Protein AF-0000000077734593 (afdb_homodimer)

pLDDT: mean 91.69, std 8.34, range [48.25, 98.56]

Nearest PDB structures (foldseek):
  4un1-assembly2_C  TM=6.626E-01  e=4.047E-15  Desulfovibrio desulfuricans
  2zny-assembly2_C  TM=9.361E-01  e=2.326E-11  Pyrococcus horikoshii
  8q90-assembly1_B  TM=9.184E-01  e=2.069E-09  Haloferax mediterranei
  4ch7-assembly1_A  TM=6.959E-01  e=2.819E-11  Hydrogenobacter thermophilus TK-6
  4czc-assembly1_A  TM=6.962E-01  e=6.085E-11  Hydrogenobacter thermophilus TK-6

Sequence (304 aa):
MTELTTFDKALLNLLQGNLPVCSRPFAELAAQLGTDEATVLTRLRWLKQAGYLRRIGTFFNSARLGYAGTLVALQVDEDHMQSVAEAVNQYVGATHNYEREGEYNLWFTLLTQTPEQERTILREVRALPGVHGMMNLKSRKKYKINVQFKLRMTELTTFDKALLNLLQGNLPVCSRPFAELAAQLGTDEATVLTRLRWLKQAGYLRRIGTFFNSARLGYAGTLVALQVDEDHMQSVAEAVNQYVGATHNYEREGEYNLWFTLLTQTPEQERTILREVRALPGVHGMMNLKSRKKYKINVQFKLR

Radius of gyration: 20.18 Å; Cα contacts (8 Å, |Δi|>4): 561; chains: 2; bounding box: 48×52×46 Å

Solvent-accessible surface area (backbone atoms only — not comparable to full-atom values): 16234 Å² total; per-residue (Å²): 135,93,66,84,46,74,64,52,31,51,50,52,43,54,38,52,74,43,53,58,92,54,66,41,37,50,45,54,51,12,58,76,69,74,52,51,36,68,58,47,49,51,48,49,51,48,34,36,74,72,47,46,36,72,40,35,27,55,40,62,31,49,61,75,71,44,34,48,53,31,42,34,36,26,22,56,38,78,95,29,40,67,63,46,53,53,56,51,60,68,37,67,34,39,22,36,31,31,32,31,55,68,82,52,27,37,35,31,33,40,41,29,73,42,72,66,57,44,50,50,52,52,52,54,55,56,65,36,78,48,42,78,43,76,45,80,33,44,59,73,43,81,77,41,86,47,82,60,71,84,66,127,135,93,65,84,46,75,63,51,31,52,51,52,43,54,39,50,74,44,52,58,91,54,68,40,36,50,45,54,50,13,58,76,70,73,53,50,38,68,58,47,49,53,49,50,51,48,34,36,74,73,47,47,36,70,38,34,26,55,41,63,31,49,61,76,73,46,33,47,55,31,42,34,35,26,23,55,38,78,93,29,41,67,61,46,53,53,56,51,58,68,38,66,37,40,21,36,31,32,33,32,53,69,80,51,26,36,36,33,34,38,43,30,71,42,73,66,56,43,51,51,52,51,53,54,57,57,65,37,77,48,41,78,44,73,46,78,33,44,59,75,42,80,78,42,84,46,81,58,70,84,65,126

Structure (mmCIF, N/CA/C/O backbone):
data_AF-0000000077734593-model_v1
#
loop_
_entity.id
_entity.type
_entity.pdbx_description
1 polymer 'siroheme decarboxylase'
#
loop_
_atom_site.group_PDB
_atom_site.id
_atom_site.type_symbol
_atom_site.label_atom_id
_atom_site.label_alt_id
_atom_site.label_comp_id
_atom_site.label_asym_id
_atom_site.label_entity_id
_atom_site.label_seq_id
_atom_site.pdbx_PDB_ins_code
_atom_site.Cartn_x
_atom_site.Cartn_y
_atom_site.Cartn_z
_atom_site.occupancy
_atom_site.B_iso_or_equiv
_atom_site.auth_seq_id
_atom_site.auth_comp_id
_atom_site.auth_asym_id
_atom_site.auth_atom_id
_atom_site.pdbx_PDB_model_num
ATOM 1 N N . MET A 1 1 ? -24.906 8.805 12.281 1 48.62 1 MET A N 1
ATOM 2 C CA . MET A 1 1 ? -24.703 9.094 10.867 1 48.62 1 MET A CA 1
ATOM 3 C C . MET A 1 1 ? -24 7.93 10.172 1 48.62 1 MET A C 1
ATOM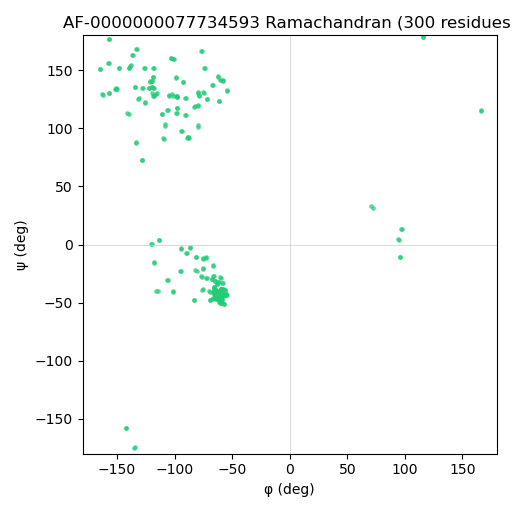 5 O O . MET A 1 1 ? -22.812 7.691 10.398 1 48.62 1 MET A O 1
ATOM 9 N N . THR A 1 2 ? -24.594 6.855 9.797 1 64.69 2 THR A N 1
ATOM 10 C CA . THR A 1 2 ? -24.266 5.449 9.594 1 64.69 2 THR A CA 1
ATOM 11 C C . THR A 1 2 ? -23.578 5.238 8.242 1 64.69 2 THR A C 1
ATOM 13 O O . THR A 1 2 ? -22.844 4.266 8.062 1 64.69 2 THR A O 1
ATOM 16 N N . GLU A 1 3 ? -23.766 6.184 7.227 1 80.5 3 GLU A N 1
ATOM 17 C CA . GLU A 1 3 ? -23.219 5.98 5.891 1 80.5 3 GLU A CA 1
ATOM 18 C C . GLU A 1 3 ? -22.375 7.176 5.453 1 80.5 3 GLU A C 1
ATOM 20 O O . GLU A 1 3 ? -22.547 8.281 5.977 1 80.5 3 GLU A O 1
ATOM 25 N N . LEU A 1 4 ? -21.438 6.965 4.625 1 89.12 4 LEU A N 1
ATOM 26 C CA . LEU A 1 4 ? -20.609 8.047 4.098 1 89.12 4 LEU A CA 1
ATOM 27 C C . LEU A 1 4 ? -21.453 9.047 3.32 1 89.12 4 LEU A C 1
ATOM 29 O O . LEU A 1 4 ? -22.25 8.664 2.459 1 89.12 4 LEU A O 1
ATOM 33 N N . THR A 1 5 ? -21.375 10.281 3.742 1 90.5 5 THR A N 1
ATOM 34 C CA . THR A 1 5 ? -22.047 11.344 3 1 90.5 5 THR A CA 1
ATOM 35 C C . THR A 1 5 ? -21.266 11.695 1.735 1 90.5 5 THR A C 1
ATOM 37 O O . THR A 1 5 ? -20.141 11.219 1.534 1 90.5 5 THR A O 1
ATOM 40 N N . THR A 1 6 ? -21.953 12.453 0.857 1 91.06 6 THR A N 1
ATOM 41 C CA . THR A 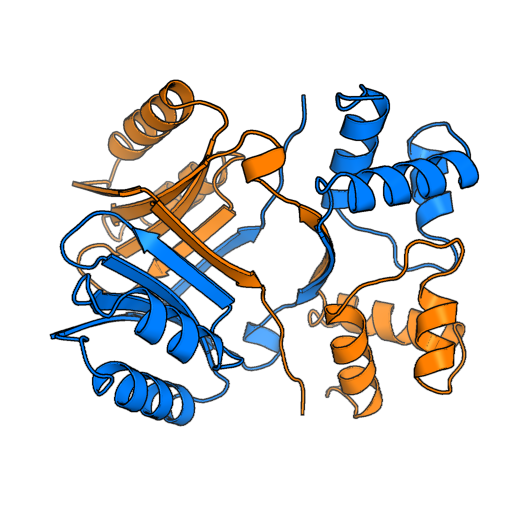1 6 ? -21.281 12.945 -0.338 1 91.06 6 THR A CA 1
ATOM 42 C C . THR A 1 6 ? -20.031 13.75 0.036 1 91.06 6 THR A C 1
ATOM 44 O O . THR A 1 6 ? -19 13.656 -0.636 1 91.06 6 THR A O 1
ATOM 47 N N . PHE A 1 7 ? -20.203 14.484 1.083 1 92.62 7 PHE A N 1
ATOM 48 C CA . PHE A 1 7 ? -19.062 15.266 1.556 1 92.62 7 PHE A CA 1
ATOM 49 C C . PHE A 1 7 ? -17.922 14.352 1.997 1 92.62 7 PHE A C 1
ATOM 51 O O . PHE A 1 7 ? -16.766 14.594 1.661 1 92.62 7 PHE A O 1
ATOM 58 N N . ASP A 1 8 ? -18.219 13.312 2.793 1 91.44 8 ASP A N 1
ATOM 59 C CA . ASP A 1 8 ? -17.203 12.367 3.27 1 91.44 8 ASP A CA 1
ATOM 60 C C . ASP A 1 8 ? -16.438 11.758 2.105 1 91.44 8 ASP A C 1
ATOM 62 O O . ASP A 1 8 ? -15.203 11.641 2.164 1 91.44 8 ASP A O 1
ATOM 66 N N . LYS A 1 9 ? -17.203 11.43 1.115 1 89.12 9 LYS A N 1
ATOM 67 C CA . LYS A 1 9 ? -16.594 10.828 -0.066 1 89.12 9 LYS A CA 1
ATOM 68 C C . LYS A 1 9 ? -15.664 11.828 -0.761 1 89.12 9 LYS A C 1
ATOM 70 O O . LYS A 1 9 ? -14.555 11.477 -1.152 1 89.12 9 LYS A O 1
ATOM 75 N N . ALA A 1 10 ? -16.125 12.984 -0.938 1 90.31 10 ALA A N 1
ATOM 76 C CA . ALA A 1 10 ? -15.297 14.039 -1.538 1 90.31 10 ALA A CA 1
ATOM 77 C C . ALA A 1 10 ? -14.039 14.289 -0.714 1 90.31 10 ALA A C 1
ATOM 79 O O . ALA A 1 10 ? -12.953 14.461 -1.269 1 90.31 10 ALA A O 1
ATOM 80 N N . LEU A 1 11 ? -14.203 14.336 0.56 1 91.88 11 LEU A N 1
ATOM 81 C CA . LEU A 1 11 ? -13.094 14.547 1.483 1 91.88 11 LEU A CA 1
ATOM 82 C C . LEU A 1 11 ? -12.062 13.43 1.358 1 91.88 11 LEU A C 1
ATOM 84 O O . LEU A 1 11 ? -10.859 13.695 1.233 1 91.88 11 LEU A O 1
ATOM 88 N N . LEU A 1 12 ? -12.547 12.227 1.371 1 88.75 12 LEU A N 1
ATOM 89 C CA . LEU A 1 12 ? -11.664 11.062 1.255 1 88.75 12 LEU A CA 1
ATOM 90 C C . LEU A 1 12 ? -10.953 11.055 -0.091 1 88.75 12 LEU A C 1
ATOM 92 O O . LEU A 1 12 ? -9.758 10.742 -0.165 1 88.75 12 LEU A O 1
ATOM 96 N N . ASN A 1 13 ? -11.648 11.414 -1.126 1 88.12 13 ASN A N 1
ATOM 97 C CA . ASN A 1 13 ? -11.055 11.484 -2.455 1 88.12 13 ASN A CA 1
ATOM 98 C C . ASN A 1 13 ? -9.938 12.523 -2.512 1 88.12 13 ASN A C 1
ATOM 100 O O . ASN A 1 13 ? -8.883 12.281 -3.104 1 88.12 13 ASN A O 1
ATOM 104 N N . LEU A 1 14 ? -10.203 13.602 -1.976 1 87.38 14 LEU A N 1
ATOM 105 C CA . LEU A 1 14 ? -9.219 14.68 -1.969 1 87.38 14 LEU A CA 1
ATOM 106 C C . LEU A 1 14 ? -8 14.305 -1.13 1 87.38 14 LEU A C 1
ATOM 108 O O . LEU A 1 14 ? -6.863 14.594 -1.512 1 87.38 14 LEU A O 1
ATOM 112 N N . LEU A 1 15 ? -8.227 13.633 -0.07 1 87.19 15 LEU A N 1
ATOM 113 C CA . LEU A 1 15 ? -7.168 13.289 0.872 1 87.19 15 LEU A CA 1
ATOM 114 C C . LEU A 1 15 ? -6.25 12.211 0.291 1 87.19 15 LEU A C 1
ATOM 116 O O . LEU A 1 15 ? -5.066 12.156 0.63 1 87.19 15 LEU A O 1
ATOM 120 N N . GLN A 1 16 ? -6.793 11.375 -0.562 1 83.12 16 GLN A N 1
ATOM 121 C CA . GLN A 1 16 ? -6.016 10.312 -1.2 1 83.12 16 GLN A CA 1
ATOM 122 C C . GLN A 1 16 ? -4.918 10.898 -2.084 1 83.12 16 GLN A C 1
ATOM 124 O O . GLN A 1 16 ? -3.879 10.266 -2.289 1 83.12 16 GLN A O 1
ATOM 129 N N . GLY A 1 17 ? -5.105 12.016 -2.727 1 75.5 17 GLY A N 1
ATOM 130 C CA . GLY A 1 17 ? -4.191 12.586 -3.701 1 75.5 17 GLY A CA 1
ATOM 131 C C . GLY A 1 17 ? -2.904 13.094 -3.082 1 75.5 17 GLY A C 1
ATOM 132 O O . GLY A 1 17 ? -1.834 12.992 -3.684 1 75.5 17 GLY A O 1
ATOM 133 N N . ASN A 1 18 ? -2.967 13.836 -2.023 1 82.75 18 ASN A N 1
ATOM 134 C CA . ASN A 1 18 ? -1.765 14.375 -1.397 1 82.75 18 ASN A CA 1
ATOM 135 C C . ASN A 1 18 ? -2.102 15.477 -0.4 1 82.75 18 ASN A C 1
ATOM 137 O O . ASN A 1 18 ? -2.582 16.547 -0.787 1 82.75 18 ASN A O 1
ATOM 141 N N . LEU A 1 19 ? -1.813 15.148 0.767 1 91.38 19 LEU A N 1
ATOM 142 C CA . LEU A 1 19 ? -1.913 16.203 1.766 1 91.38 19 LEU A CA 1
ATOM 143 C C . LEU A 1 19 ? -0.791 17.219 1.594 1 91.38 19 LEU A C 1
ATOM 145 O O . LEU A 1 19 ? 0.386 16.859 1.573 1 91.38 19 LEU A O 1
ATOM 149 N N . PRO A 1 20 ? -1.158 18.484 1.455 1 92.44 20 PRO A N 1
ATOM 150 C CA . PRO A 1 20 ? -0.127 19.5 1.269 1 92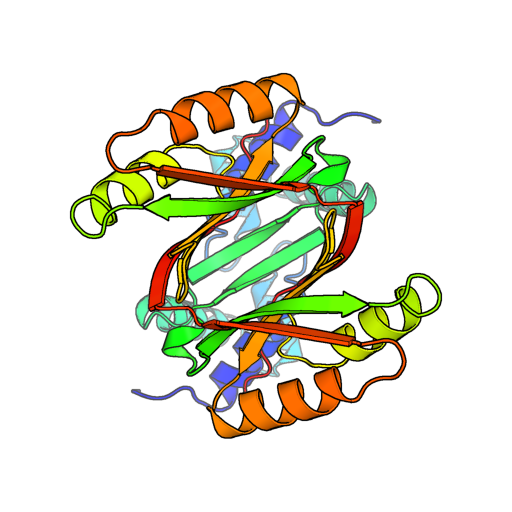.44 20 PRO A CA 1
ATOM 151 C C . PRO A 1 20 ? 0.817 19.609 2.463 1 92.44 20 PRO A C 1
ATOM 153 O O . PRO A 1 20 ? 0.386 19.469 3.611 1 92.44 20 PRO A O 1
ATOM 156 N N . VAL A 1 21 ? 2.045 19.875 2.105 1 94.75 21 VAL A N 1
ATOM 157 C CA . VAL A 1 21 ? 3.035 20.125 3.146 1 94.75 21 VAL A CA 1
ATOM 158 C C . VAL A 1 21 ? 3.043 21.609 3.508 1 94.75 21 VAL A C 1
ATOM 160 O O . VAL A 1 21 ? 3.764 22.406 2.895 1 94.75 21 VAL A O 1
AT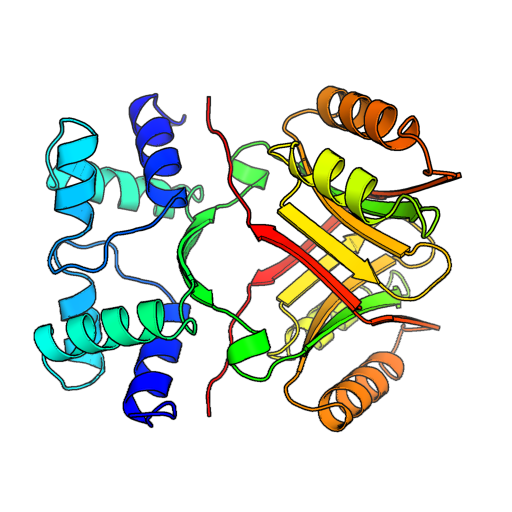OM 163 N N . CYS A 1 22 ? 2.289 21.984 4.473 1 96.88 22 CYS A N 1
ATOM 164 C CA . CYS A 1 22 ? 2.176 23.344 4.977 1 96.88 22 CYS A CA 1
ATOM 165 C C . CYS A 1 22 ? 1.666 23.359 6.414 1 96.88 22 CYS A C 1
ATOM 167 O O . CYS A 1 22 ? 1.354 22.297 6.973 1 96.88 22 CYS A O 1
ATOM 169 N N . SER A 1 23 ? 1.577 24.484 7.02 1 97.12 23 SER A N 1
ATOM 170 C CA . SER A 1 23 ? 1.289 24.609 8.445 1 97.12 23 SER A CA 1
ATOM 171 C C . SER A 1 23 ? -0.11 24.094 8.773 1 97.12 23 SER A C 1
ATOM 173 O O . SER A 1 23 ? -0.326 23.484 9.82 1 97.12 23 SER A O 1
ATOM 175 N N . ARG A 1 24 ? -1.047 24.391 7.891 1 97.56 24 ARG A N 1
ATOM 176 C CA . ARG A 1 24 ? -2.436 24 8.117 1 97.56 24 ARG A CA 1
ATOM 177 C C . ARG A 1 24 ? -2.998 23.25 6.91 1 97.56 24 ARG A C 1
ATOM 179 O O . ARG A 1 24 ? -3.893 23.75 6.227 1 97.56 24 ARG A O 1
ATOM 186 N N . PRO A 1 25 ? -2.557 22.047 6.75 1 96.5 25 PRO A N 1
ATOM 187 C CA . PRO A 1 25 ? -2.932 21.312 5.539 1 96.5 25 PRO A CA 1
ATOM 188 C C . PRO A 1 25 ? -4.43 21.031 5.457 1 96.5 25 PRO A C 1
ATOM 190 O O . PRO A 1 25 ? -5.004 21.031 4.363 1 96.5 25 PRO A O 1
ATOM 193 N N . PHE A 1 26 ? -5.086 20.859 6.566 1 97.19 26 PHE A N 1
ATOM 194 C CA . PHE A 1 26 ? -6.512 20.547 6.543 1 97.19 26 PHE A CA 1
ATOM 195 C C . PHE A 1 26 ? -7.332 21.797 6.242 1 97.19 26 PHE A C 1
ATOM 197 O O . PHE A 1 26 ? -8.422 21.703 5.68 1 97.19 26 PHE A O 1
ATOM 204 N N . ALA A 1 27 ? -6.797 22.938 6.598 1 97.56 27 ALA A N 1
ATOM 205 C CA . ALA A 1 27 ? -7.426 24.188 6.16 1 97.56 27 ALA A CA 1
ATOM 206 C C . ALA A 1 27 ? -7.379 24.328 4.645 1 97.56 27 ALA A C 1
ATOM 208 O O . ALA A 1 27 ? -8.336 24.812 4.027 1 97.56 27 ALA A O 1
ATOM 209 N N . GLU A 1 28 ? -6.273 23.938 4.086 1 95.94 28 GLU A N 1
ATOM 210 C CA . GLU A 1 28 ? -6.152 23.969 2.629 1 95.94 28 GLU A CA 1
ATOM 211 C C . GLU A 1 28 ? -7.16 23.031 1.977 1 95.94 28 GLU A C 1
ATOM 213 O O . GLU A 1 28 ? -7.785 23.375 0.973 1 95.94 28 GLU A O 1
ATOM 218 N N . LEU A 1 29 ? -7.312 21.844 2.529 1 94.06 29 LEU A N 1
ATOM 219 C CA . LEU A 1 29 ? -8.312 20.906 2.031 1 94.06 29 LEU A CA 1
ATOM 220 C C . LEU A 1 29 ? -9.711 21.5 2.141 1 94.06 29 LEU A C 1
ATOM 222 O O . LEU A 1 29 ? -10.531 21.344 1.231 1 94.06 29 LEU A O 1
ATOM 226 N N . ALA A 1 30 ? -9.984 22.109 3.266 1 96.62 30 ALA A N 1
ATOM 227 C CA . ALA A 1 30 ? -11.289 22.719 3.502 1 96.62 30 ALA A CA 1
ATOM 228 C C . ALA A 1 30 ? -11.609 23.766 2.43 1 96.62 30 ALA A C 1
ATOM 230 O O . ALA A 1 30 ? -12.734 23.812 1.916 1 96.62 30 ALA A O 1
ATOM 231 N N . ALA A 1 31 ? -10.594 24.578 2.098 1 96.62 31 ALA A N 1
ATOM 232 C CA . ALA A 1 31 ? -10.766 25.609 1.072 1 96.62 31 ALA A CA 1
ATOM 233 C C . ALA A 1 31 ? -11.125 24.984 -0.272 1 96.62 31 ALA A C 1
ATOM 235 O O . ALA A 1 31 ? -11.992 25.5 -0.984 1 96.62 31 ALA A O 1
ATOM 236 N N . GLN A 1 32 ? -10.531 23.922 -0.598 1 94.38 32 GLN A N 1
ATOM 237 C CA . GLN A 1 32 ? -10.789 23.234 -1.858 1 94.38 32 GLN A CA 1
ATOM 238 C C . GLN A 1 32 ? -12.195 22.641 -1.882 1 94.38 32 GLN A C 1
ATOM 240 O O . GLN A 1 32 ? -12.812 22.547 -2.943 1 94.38 32 GLN A O 1
ATOM 245 N N . LEU A 1 33 ? -12.711 22.281 -0.73 1 94.88 33 LEU A N 1
ATOM 246 C CA . LEU A 1 33 ? -14.016 21.625 -0.627 1 94.88 33 LEU A CA 1
ATOM 247 C C . LEU A 1 33 ? -15.117 22.641 -0.364 1 94.88 33 LEU A C 1
ATOM 249 O O . LEU A 1 33 ? -16.297 22.281 -0.306 1 94.88 33 LEU A O 1
ATOM 253 N N . GLY A 1 34 ? -14.75 23.891 -0.197 1 96.12 34 GLY A N 1
ATOM 254 C CA . GLY A 1 34 ? -15.734 24.922 0.054 1 96.12 34 GLY A CA 1
ATOM 255 C C . GLY A 1 34 ? -16.344 24.859 1.44 1 96.12 34 GLY A C 1
ATOM 256 O O . GLY A 1 34 ? -17.547 25.078 1.607 1 96.12 34 GLY A O 1
ATOM 257 N N . THR A 1 35 ? -15.641 24.438 2.373 1 96.88 35 THR A N 1
ATOM 258 C CA . THR A 1 35 ? -16.094 24.328 3.758 1 96.88 35 THR A CA 1
ATOM 259 C C . THR A 1 35 ? -15.031 24.891 4.711 1 96.88 35 THR A C 1
ATOM 261 O O . THR A 1 35 ? -14.125 25.609 4.285 1 96.88 35 THR A O 1
ATOM 264 N N . ASP A 1 36 ? -15.242 24.766 5.992 1 97.44 36 ASP A N 1
ATOM 265 C CA . ASP A 1 36 ? -14.266 25.281 6.941 1 97.44 36 ASP A CA 1
ATOM 266 C C . ASP A 1 36 ? -13.43 24.141 7.539 1 97.44 36 ASP A C 1
ATOM 268 O O . ASP A 1 36 ? -13.805 22.984 7.441 1 97.44 36 ASP A O 1
ATOM 272 N N . GLU A 1 37 ? -12.32 24.5 8.055 1 97.88 37 GLU A N 1
ATOM 273 C CA . GLU A 1 37 ? -11.367 23.531 8.602 1 97.88 37 GLU A CA 1
ATOM 274 C C . GLU A 1 37 ? -12.008 22.688 9.703 1 97.88 37 GLU A C 1
ATOM 276 O O . GLU A 1 37 ? -11.742 21.5 9.805 1 97.88 37 GLU A O 1
ATOM 281 N N . ALA A 1 38 ? -12.75 23.328 10.594 1 97.94 38 ALA A N 1
ATOM 282 C CA . ALA A 1 38 ? -13.375 22.625 11.703 1 97.94 38 ALA A CA 1
ATOM 283 C C . ALA A 1 38 ? -14.234 21.469 11.203 1 97.94 38 ALA A C 1
ATOM 285 O O . ALA A 1 38 ? -14.219 20.375 11.789 1 97.94 38 ALA A O 1
ATOM 286 N N . THR A 1 39 ? -14.953 21.703 10.203 1 97.5 39 THR A N 1
ATOM 287 C CA . THR A 1 39 ? -15.789 20.672 9.609 1 97.5 39 THR A CA 1
ATOM 288 C C . THR A 1 39 ? -14.938 19.516 9.086 1 97.5 39 THR A C 1
ATOM 290 O O . THR A 1 39 ? -15.242 18.344 9.344 1 97.5 39 THR A O 1
ATOM 293 N N . VAL A 1 40 ? -13.852 19.828 8.344 1 97.06 40 VAL A N 1
ATOM 294 C CA . VAL A 1 40 ? -12.953 18.812 7.789 1 97.06 40 VAL A CA 1
ATOM 295 C C . VAL A 1 40 ? -12.367 17.969 8.922 1 97.06 40 VAL A C 1
ATOM 297 O O . VAL A 1 40 ? -12.383 16.734 8.867 1 97.06 40 VAL A O 1
ATOM 300 N N . LEU A 1 41 ? -11.906 18.641 9.961 1 97.5 41 LEU A N 1
ATOM 301 C CA . LEU A 1 41 ? -11.289 17.938 11.078 1 97.5 41 LEU A CA 1
ATOM 302 C C . LEU A 1 41 ? -12.297 17.047 11.789 1 97.5 41 LEU A C 1
ATOM 304 O O . LEU A 1 41 ? -11.984 15.906 12.141 1 97.5 41 LEU A O 1
ATOM 308 N N . THR A 1 42 ? -13.445 17.531 12.023 1 97.12 42 THR A N 1
ATOM 309 C CA . THR A 1 42 ? -14.508 16.781 12.68 1 97.12 42 THR A CA 1
ATOM 310 C C . THR A 1 42 ? -14.844 15.523 11.883 1 97.12 42 THR A C 1
ATOM 312 O O . THR A 1 42 ? -14.93 14.43 12.438 1 97.12 42 THR A O 1
ATOM 315 N N . ARG A 1 43 ? -14.977 15.727 10.633 1 95.81 43 ARG A N 1
ATOM 316 C CA . ARG A 1 43 ? -15.344 14.602 9.781 1 95.81 43 ARG A CA 1
ATOM 317 C C . ARG A 1 43 ? -14.203 13.602 9.68 1 95.81 43 ARG A C 1
ATOM 319 O O . ARG A 1 43 ? -14.43 12.391 9.641 1 95.81 43 ARG A O 1
ATOM 326 N N . LEU A 1 44 ? -13.008 14.086 9.57 1 95.06 44 LEU A N 1
ATOM 327 C CA . LEU A 1 44 ? -11.867 13.18 9.531 1 95.06 44 LEU A CA 1
ATOM 328 C C . LEU A 1 44 ? -11.781 12.344 10.805 1 95.06 44 LEU A C 1
ATOM 330 O O . LEU A 1 44 ? -11.484 11.148 10.75 1 95.06 44 LEU A O 1
ATOM 334 N N . ARG A 1 45 ? -12 12.992 11.891 1 95.5 45 ARG A N 1
ATOM 335 C CA . ARG A 1 45 ? -12 12.258 13.156 1 95.5 45 ARG A CA 1
ATOM 336 C C . ARG A 1 45 ? -13.094 11.203 13.172 1 95.5 45 ARG A C 1
ATOM 338 O O . ARG A 1 45 ? -12.875 10.078 13.625 1 95.5 45 ARG A O 1
ATOM 345 N N . TRP A 1 46 ? -14.242 11.547 12.766 1 95.56 46 TRP A N 1
ATOM 346 C CA . TRP A 1 46 ? -15.344 10.594 12.695 1 95.56 46 TRP A CA 1
ATOM 347 C C . TRP A 1 46 ? -15 9.438 11.766 1 95.56 46 TRP A C 1
ATOM 349 O O . TRP A 1 46 ? -15.242 8.273 12.094 1 95.56 46 TRP A O 1
ATOM 359 N N . LEU A 1 47 ? -14.43 9.742 10.57 1 93.88 47 LEU A N 1
ATOM 360 C CA . LEU A 1 47 ? -14.055 8.727 9.594 1 93.88 47 LEU A CA 1
ATOM 361 C C . LEU A 1 47 ? -13.039 7.754 10.188 1 93.88 47 LEU A C 1
ATOM 363 O O . LEU A 1 47 ? -13.062 6.559 9.891 1 93.88 47 LEU A O 1
ATOM 367 N N . LYS A 1 48 ? -12.141 8.266 10.922 1 92.62 48 LYS A N 1
ATOM 368 C CA . LYS A 1 48 ? -11.164 7.434 11.609 1 92.62 48 LYS A CA 1
ATOM 369 C C . LYS A 1 48 ? -11.836 6.551 12.656 1 92.62 48 LYS A C 1
ATOM 371 O O . LYS A 1 48 ? -11.594 5.344 12.711 1 92.62 48 LYS A O 1
ATOM 376 N N . GLN A 1 49 ? -12.695 7.105 13.445 1 93.56 49 GLN A N 1
ATOM 377 C CA . GLN A 1 49 ? -13.406 6.375 14.492 1 93.56 49 GLN A CA 1
ATOM 378 C C . GLN A 1 49 ? -14.32 5.309 13.898 1 93.56 49 GLN A C 1
ATOM 380 O O . GLN A 1 49 ? -14.445 4.215 14.453 1 93.56 49 GLN A O 1
ATOM 385 N N . ALA A 1 50 ? -14.93 5.688 12.812 1 92.75 50 ALA A N 1
ATOM 386 C CA . ALA A 1 50 ? -15.867 4.781 12.148 1 92.75 50 ALA A CA 1
ATOM 387 C C . ALA A 1 50 ? -15.125 3.682 11.398 1 92.75 50 ALA A C 1
ATOM 389 O O . ALA A 1 50 ? -15.742 2.736 10.898 1 92.75 50 ALA A O 1
ATOM 390 N N . GLY A 1 51 ? -13.781 3.82 11.219 1 90.88 51 GLY A N 1
ATOM 391 C CA . GLY A 1 51 ? -12.977 2.752 10.656 1 90.88 51 GLY A CA 1
ATOM 392 C C . GLY A 1 51 ? -12.766 2.893 9.156 1 90.88 51 GLY A C 1
ATOM 393 O O . GLY A 1 51 ? -12.211 1.995 8.516 1 90.88 51 GLY A O 1
ATOM 394 N N . TYR A 1 52 ? -13.234 3.959 8.516 1 89.5 52 TYR A N 1
ATOM 395 C CA . TYR A 1 52 ? -13.039 4.18 7.09 1 89.5 52 TYR A CA 1
ATOM 396 C C . TYR A 1 52 ? -11.617 4.633 6.789 1 89.5 52 TYR A C 1
ATOM 398 O O . TYR A 1 52 ? -11.055 4.289 5.746 1 89.5 52 TYR A O 1
ATOM 406 N N . LEU A 1 53 ? -11.125 5.449 7.68 1 89.75 53 LEU A N 1
ATOM 407 C CA . LEU A 1 53 ? -9.766 5.973 7.586 1 89.75 53 LEU A CA 1
ATOM 408 C C . LEU A 1 53 ? -8.859 5.309 8.617 1 89.75 53 LEU A C 1
ATOM 410 O O . LEU A 1 53 ? -9.062 5.465 9.828 1 89.75 53 LEU A O 1
ATOM 414 N N . ARG A 1 54 ? -7.906 4.609 8.211 1 88.5 54 ARG A N 1
ATOM 415 C CA . ARG A 1 54 ? -7.016 3.914 9.133 1 88.5 54 ARG A CA 1
ATOM 416 C C . ARG A 1 54 ? -5.918 4.844 9.641 1 88.5 54 ARG A C 1
ATOM 418 O O . ARG A 1 54 ? -5.645 4.898 10.836 1 88.5 54 ARG A O 1
ATOM 425 N N . ARG A 1 55 ? -5.316 5.527 8.719 1 88.31 55 ARG A N 1
ATOM 426 C CA . ARG A 1 55 ? -4.246 6.441 9.102 1 88.31 55 ARG A CA 1
ATOM 427 C C . ARG A 1 55 ? -3.918 7.406 7.965 1 88.31 55 ARG A C 1
ATOM 429 O O . ARG A 1 55 ? -4.211 7.129 6.801 1 88.31 55 ARG A O 1
ATOM 436 N N . ILE A 1 56 ? -3.471 8.547 8.367 1 89.5 56 ILE A N 1
ATOM 437 C CA . ILE A 1 56 ? -2.809 9.445 7.426 1 89.5 56 ILE A CA 1
ATOM 438 C C . ILE A 1 56 ? -1.293 9.289 7.547 1 89.5 56 ILE A C 1
ATOM 440 O O . ILE A 1 56 ? -0.726 9.508 8.625 1 89.5 56 ILE A O 1
ATOM 444 N N . GLY A 1 57 ? -0.714 8.875 6.531 1 87.75 57 GLY A N 1
ATOM 445 C CA . GLY A 1 57 ? 0.708 8.578 6.59 1 87.75 57 GLY A CA 1
ATOM 446 C C . GLY A 1 57 ? 1.447 8.961 5.32 1 87.75 57 GLY A C 1
ATOM 447 O O . GLY A 1 57 ? 1.06 9.906 4.629 1 87.75 57 GLY A O 1
ATOM 448 N N . THR A 1 58 ? 2.643 8.242 5.199 1 86.19 58 THR A N 1
ATOM 449 C CA . THR A 1 58 ? 3.539 8.648 4.121 1 86.19 58 THR A CA 1
ATOM 450 C C . THR A 1 58 ? 3.799 7.492 3.164 1 86.19 58 THR A C 1
ATOM 452 O O . THR A 1 58 ? 3.889 6.336 3.586 1 86.19 58 THR A O 1
ATOM 455 N N . PHE A 1 59 ? 3.818 7.824 1.945 1 84.38 59 PHE A N 1
ATOM 456 C CA . PHE A 1 59 ? 4.32 6.941 0.899 1 84.38 59 PHE A CA 1
ATOM 457 C C . PHE A 1 59 ? 5.762 7.285 0.545 1 84.38 59 PHE A C 1
ATOM 459 O O . PHE A 1 59 ? 6.039 8.375 0.045 1 84.38 59 PHE A O 1
ATOM 466 N N . PHE A 1 60 ? 6.578 6.352 0.868 1 84.75 60 PHE A N 1
ATOM 467 C CA . PHE A 1 60 ? 7.996 6.582 0.621 1 84.75 60 PHE A CA 1
ATOM 468 C C . PHE A 1 60 ? 8.453 5.859 -0.642 1 84.75 60 PHE A C 1
ATOM 470 O O . PHE A 1 60 ? 7.785 4.93 -1.104 1 84.75 60 PHE A O 1
ATOM 477 N N . ASN A 1 61 ? 9.523 6.352 -1.111 1 85.69 61 ASN A N 1
ATOM 478 C CA . ASN A 1 61 ? 10.227 5.652 -2.182 1 85.69 61 ASN A CA 1
ATOM 479 C C . ASN A 1 61 ? 11.211 4.625 -1.627 1 85.69 61 ASN A C 1
ATOM 481 O O . ASN A 1 61 ? 12.352 4.961 -1.324 1 85.69 61 ASN A O 1
ATOM 485 N N . SER A 1 62 ? 10.719 3.438 -1.492 1 85.19 62 SER A N 1
ATOM 486 C CA . SER A 1 62 ? 11.508 2.396 -0.844 1 85.19 62 SER A CA 1
ATOM 487 C C . SER A 1 62 ? 12.836 2.184 -1.562 1 85.19 62 SER A C 1
ATOM 489 O O . SER A 1 62 ? 13.859 1.93 -0.922 1 85.19 62 SER A O 1
ATOM 491 N N . ALA A 1 63 ? 12.812 2.262 -2.869 1 85.44 63 ALA A N 1
ATOM 492 C CA . ALA A 1 63 ? 14.039 2.084 -3.631 1 85.44 63 ALA A CA 1
ATOM 493 C C . ALA A 1 63 ? 15.062 3.166 -3.287 1 85.44 63 ALA A C 1
ATOM 495 O O . ALA A 1 63 ? 16.25 2.879 -3.107 1 85.44 63 ALA A O 1
ATOM 496 N N . ARG A 1 64 ? 14.602 4.363 -3.201 1 84.94 64 ARG A N 1
ATOM 497 C CA . ARG A 1 64 ? 15.484 5.477 -2.865 1 84.94 64 ARG A CA 1
ATOM 498 C C . ARG A 1 64 ? 16 5.352 -1.436 1 84.94 64 ARG A C 1
ATOM 500 O O . ARG A 1 64 ? 17.078 5.859 -1.113 1 84.94 64 ARG A O 1
ATOM 507 N N . LEU A 1 65 ? 15.242 4.707 -0.636 1 85.06 65 LEU A N 1
ATOM 508 C CA . LEU A 1 65 ? 15.641 4.523 0.756 1 85.06 65 LEU A CA 1
ATOM 509 C C . LEU A 1 65 ? 16.531 3.289 0.912 1 85.06 65 LEU A C 1
ATOM 511 O O . LEU A 1 65 ? 16.953 2.961 2.021 1 85.06 65 LEU A O 1
ATOM 515 N N . GLY A 1 66 ? 16.734 2.562 -0.198 1 84.94 66 GLY A N 1
ATOM 516 C CA . GLY A 1 66 ? 17.688 1.452 -0.183 1 84.94 66 GLY A CA 1
ATOM 517 C C . GLY A 1 66 ? 17.016 0.107 0.021 1 84.94 66 GLY A C 1
ATOM 518 O O . GLY A 1 66 ? 17.672 -0.884 0.329 1 84.94 66 GLY A O 1
ATOM 519 N N . TYR A 1 67 ? 15.766 0.135 -0.119 1 87.94 67 TYR A N 1
ATOM 520 C CA . TYR A 1 67 ? 15.039 -1.116 0.071 1 87.94 67 TYR A CA 1
ATOM 521 C C . TYR A 1 67 ? 14.734 -1.779 -1.267 1 87.94 67 TYR A C 1
ATOM 523 O O . TYR A 1 67 ? 14.492 -1.096 -2.264 1 87.94 67 TYR A O 1
ATOM 531 N N . ALA A 1 68 ? 14.797 -3.039 -1.256 1 90.44 68 ALA A N 1
ATOM 532 C CA . ALA A 1 68 ? 14.336 -3.881 -2.355 1 90.44 68 ALA A CA 1
ATOM 533 C C . ALA A 1 68 ? 13.211 -4.805 -1.902 1 90.44 68 ALA A C 1
ATOM 535 O O . ALA A 1 68 ? 13.211 -5.285 -0.766 1 90.44 68 ALA A O 1
ATOM 536 N N . GLY A 1 69 ? 12.305 -5.016 -2.789 1 91.38 69 GLY A N 1
ATOM 537 C CA . GLY A 1 69 ? 11.133 -5.785 -2.4 1 91.38 69 GLY A CA 1
ATOM 538 C C . GLY A 1 69 ? 10.977 -7.07 -3.189 1 91.38 69 GLY A C 1
ATOM 539 O O . GLY A 1 69 ? 11.484 -7.188 -4.309 1 91.38 69 GLY A O 1
ATOM 540 N N . THR A 1 70 ? 10.367 -8.055 -2.594 1 95.31 70 THR A N 1
ATOM 541 C CA . THR A 1 70 ? 9.961 -9.297 -3.244 1 95.31 70 THR A CA 1
ATOM 542 C C . THR A 1 70 ? 8.57 -9.719 -2.787 1 95.31 70 THR A C 1
ATOM 544 O O . THR A 1 70 ? 8.094 -9.273 -1.74 1 95.31 70 THR A O 1
ATOM 547 N N . LEU A 1 71 ? 7.941 -10.445 -3.629 1 96.56 71 LEU A N 1
ATOM 548 C CA . LEU A 1 71 ? 6.703 -11.141 -3.283 1 96.56 71 LEU A CA 1
ATOM 549 C C . LEU A 1 71 ? 6.977 -12.602 -2.938 1 96.56 71 LEU A C 1
ATOM 551 O O . LEU A 1 71 ? 7.598 -13.32 -3.723 1 96.56 71 LEU A O 1
ATOM 555 N N . VAL A 1 72 ? 6.477 -13 -1.788 1 97.75 72 VAL A N 1
ATOM 556 C CA . VAL A 1 72 ? 6.762 -14.344 -1.3 1 97.75 72 VAL A CA 1
ATOM 557 C C . VAL A 1 72 ? 5.457 -15.125 -1.144 1 97.75 72 VAL A C 1
ATOM 559 O O . VAL A 1 72 ? 4.465 -14.594 -0.647 1 97.75 72 VAL A O 1
ATOM 562 N N . ALA A 1 73 ? 5.484 -16.328 -1.588 1 97.69 73 ALA A N 1
ATOM 563 C CA . ALA A 1 73 ? 4.367 -17.25 -1.417 1 97.69 73 ALA A CA 1
ATOM 564 C C . ALA A 1 73 ? 4.785 -18.469 -0.597 1 97.69 73 ALA A C 1
ATOM 566 O O . ALA A 1 73 ? 5.844 -19.062 -0.841 1 97.69 73 ALA A O 1
ATOM 567 N N . LEU A 1 74 ? 3.959 -18.812 0.324 1 98.5 74 LEU A N 1
ATOM 568 C CA . LEU A 1 74 ? 4.238 -19.969 1.167 1 98.5 74 LEU A CA 1
ATOM 569 C C . LEU A 1 74 ? 3.146 -21.031 1.024 1 98.5 74 LEU A C 1
ATOM 571 O O . LEU A 1 74 ? 1.978 -20.688 0.819 1 98.5 74 LEU A O 1
ATOM 575 N N . GLN A 1 75 ? 3.549 -22.219 1.01 1 98.56 75 GLN A N 1
ATOM 576 C CA . GLN A 1 75 ? 2.643 -23.328 1.267 1 98.56 75 GLN A CA 1
ATOM 577 C C . GLN A 1 75 ? 2.602 -23.672 2.752 1 98.56 75 GLN A C 1
ATOM 579 O O . GLN A 1 75 ? 3.584 -24.172 3.305 1 98.56 75 GLN A O 1
ATOM 584 N N . VAL A 1 76 ? 1.452 -23.391 3.359 1 98.5 76 VAL A N 1
ATOM 585 C CA . VAL A 1 76 ? 1.354 -23.516 4.812 1 98.5 76 VAL A CA 1
ATOM 586 C C . VAL A 1 76 ? 0.237 -24.484 5.176 1 98.5 76 VAL A C 1
ATOM 588 O O . VAL A 1 76 ? -0.85 -24.438 4.594 1 98.5 76 VAL A O 1
ATOM 591 N N . ASP A 1 77 ? 0.554 -25.375 6.125 1 97.81 77 ASP A N 1
ATOM 592 C CA . ASP A 1 77 ? -0.5 -26.203 6.703 1 97.81 77 ASP A CA 1
ATOM 593 C C . ASP A 1 77 ? -1.6 -25.344 7.32 1 97.81 77 ASP A C 1
ATOM 595 O O . ASP A 1 77 ? -1.313 -24.344 7.984 1 97.81 77 ASP A O 1
ATOM 599 N N . GLU A 1 78 ? -2.797 -25.812 7.125 1 95.62 78 GLU A N 1
ATOM 600 C CA . GLU A 1 78 ? -3.941 -25.047 7.621 1 95.62 78 GLU A CA 1
ATOM 601 C C . GLU A 1 78 ? -3.857 -24.844 9.133 1 95.62 78 GLU A C 1
ATOM 603 O O . GLU A 1 78 ? -4.172 -23.766 9.633 1 95.62 78 GLU A O 1
ATOM 608 N N . ASP A 1 79 ? -3.406 -25.844 9.828 1 96.75 79 ASP A N 1
ATOM 609 C CA . ASP A 1 79 ? -3.369 -25.781 11.281 1 96.75 79 ASP A CA 1
ATOM 610 C C . ASP A 1 79 ? -2.27 -24.844 11.773 1 96.75 79 ASP A C 1
ATOM 612 O O . ASP A 1 79 ? -2.232 -24.484 12.953 1 96.75 79 ASP A O 1
ATOM 616 N N . HIS A 1 80 ? -1.415 -24.422 10.906 1 97.94 80 HIS A N 1
ATOM 617 C CA . HIS A 1 80 ? -0.313 -23.547 11.281 1 97.94 80 HIS A CA 1
ATOM 618 C C . HIS A 1 80 ? -0.465 -22.172 10.656 1 97.94 80 HIS A C 1
ATOM 620 O O . HIS A 1 80 ? 0.396 -21.297 10.836 1 97.94 80 HIS A O 1
ATOM 626 N N . MET A 1 81 ? -1.532 -21.922 9.969 1 97.5 81 MET A N 1
ATOM 627 C CA . MET A 1 81 ? -1.713 -20.703 9.188 1 97.5 81 MET A CA 1
ATOM 628 C C . MET A 1 81 ? -1.562 -19.469 10.07 1 97.5 81 MET A C 1
ATOM 630 O O . MET A 1 81 ? -0.757 -18.578 9.773 1 97.5 81 MET A O 1
ATOM 634 N N . GLN A 1 82 ? -2.268 -19.453 11.156 1 96.81 82 GLN A N 1
ATOM 635 C CA . GLN A 1 82 ? -2.248 -18.281 12.039 1 96.81 82 GLN A CA 1
ATOM 636 C C . GLN A 1 82 ? -0.854 -18.062 12.617 1 96.81 82 GLN A C 1
ATOM 638 O O . GLN A 1 82 ? -0.362 -16.922 12.625 1 96.81 82 GLN A O 1
ATOM 643 N N . SER A 1 83 ? -0.24 -19.094 13.078 1 97.75 83 SER A N 1
ATOM 644 C CA . SER A 1 83 ? 1.073 -18.953 13.703 1 97.75 83 SER A CA 1
ATOM 645 C C . SER A 1 83 ? 2.121 -18.5 12.688 1 97.75 83 SER A C 1
ATOM 647 O O . SER A 1 83 ? 2.977 -17.672 13.008 1 97.75 83 SER A O 1
ATOM 649 N N . VAL A 1 84 ? 2.064 -19.031 11.492 1 98.31 84 VAL A N 1
ATOM 650 C CA . VAL A 1 84 ? 3.014 -18.641 10.453 1 98.31 84 VAL A CA 1
ATOM 651 C C . VAL A 1 84 ? 2.773 -17.188 10.055 1 98.31 84 VAL A C 1
ATOM 653 O O . VAL A 1 84 ? 3.721 -16.406 9.922 1 98.31 84 VAL A O 1
ATOM 656 N N . ALA A 1 85 ? 1.514 -16.844 9.836 1 97.75 85 ALA A N 1
ATOM 657 C CA . ALA A 1 85 ? 1.179 -15.461 9.477 1 97.75 85 ALA A CA 1
ATOM 658 C C . ALA A 1 85 ? 1.689 -14.477 10.523 1 97.75 85 ALA A C 1
ATOM 660 O O . ALA A 1 85 ? 2.273 -13.445 10.18 1 97.75 85 ALA A O 1
ATOM 661 N N . GLU A 1 86 ? 1.524 -14.789 11.797 1 96.75 86 GLU A N 1
ATOM 662 C CA . GLU A 1 86 ? 1.965 -13.938 12.898 1 96.75 86 GLU A CA 1
ATOM 663 C C . GLU A 1 86 ? 3.486 -13.828 12.938 1 96.75 86 GLU A C 1
ATOM 665 O O . GLU A 1 86 ? 4.031 -12.758 13.211 1 96.75 86 GLU A O 1
ATOM 670 N N . ALA A 1 87 ? 4.152 -14.953 12.711 1 97.25 87 ALA A N 1
ATOM 671 C CA . ALA A 1 87 ? 5.609 -14.945 12.664 1 97.25 87 ALA A CA 1
ATOM 672 C C . ALA A 1 87 ? 6.121 -14.023 11.562 1 97.25 87 ALA A C 1
ATOM 674 O O . ALA A 1 87 ? 7.039 -13.227 11.781 1 97.25 87 ALA A O 1
ATOM 675 N N . VAL A 1 88 ? 5.531 -14.133 10.352 1 97.19 88 VAL A N 1
ATOM 676 C CA . VAL A 1 88 ? 5.902 -13.305 9.211 1 97.19 88 VAL A CA 1
ATOM 677 C C . VAL A 1 88 ? 5.688 -11.828 9.555 1 97.19 88 VAL A C 1
ATOM 679 O O . VAL A 1 88 ? 6.523 -10.984 9.234 1 97.19 88 VAL A O 1
ATOM 682 N N . ASN A 1 89 ? 4.629 -11.578 10.281 1 94.19 89 ASN A N 1
ATOM 683 C CA . ASN A 1 89 ? 4.262 -10.211 10.617 1 94.19 89 ASN A CA 1
ATOM 684 C C . ASN A 1 89 ? 5.289 -9.562 11.547 1 94.19 89 ASN A C 1
ATOM 686 O O . ASN A 1 89 ? 5.309 -8.344 11.703 1 94.19 89 ASN A O 1
ATOM 690 N N . GLN A 1 90 ? 6.105 -10.312 12.188 1 92.94 90 GLN A N 1
ATOM 691 C CA . GLN A 1 90 ? 7.094 -9.789 13.117 1 92.94 90 GLN A CA 1
ATOM 692 C C . GLN A 1 90 ? 8.266 -9.148 12.375 1 92.94 90 GLN A C 1
ATOM 694 O O . GLN A 1 90 ? 9.031 -8.375 12.953 1 92.94 90 GLN A O 1
ATOM 699 N N . TYR A 1 91 ? 8.391 -9.539 11.156 1 92.31 91 TYR A N 1
ATOM 700 C CA . TYR A 1 91 ? 9.461 -8.922 10.383 1 92.31 91 TYR A CA 1
ATOM 701 C C . TYR A 1 91 ? 9.062 -7.527 9.906 1 92.31 91 TYR A C 1
ATOM 703 O O . TYR A 1 91 ? 8.023 -7.359 9.258 1 92.31 91 TYR A O 1
ATOM 711 N N . VAL A 1 92 ? 9.852 -6.57 10.148 1 84 92 VAL A N 1
ATOM 712 C CA . VAL A 1 92 ? 9.57 -5.172 9.836 1 84 92 VAL A CA 1
ATOM 713 C C . VAL A 1 92 ? 9.391 -5.004 8.328 1 84 92 VAL A C 1
ATOM 715 O O . VAL A 1 92 ? 8.562 -4.203 7.883 1 84 92 VAL A O 1
ATOM 718 N N . GLY A 1 93 ? 10.086 -5.797 7.555 1 88.94 93 GLY A N 1
ATOM 719 C CA . GLY A 1 93 ? 10.055 -5.664 6.109 1 88.94 93 GLY A CA 1
ATOM 720 C C . GLY A 1 93 ? 8.844 -6.324 5.477 1 88.94 93 GLY A C 1
ATOM 721 O O . GLY A 1 93 ? 8.57 -6.125 4.289 1 88.94 93 GLY A O 1
ATOM 722 N N . ALA A 1 94 ? 8.133 -7.098 6.289 1 93.19 94 ALA A N 1
ATOM 723 C CA . ALA A 1 94 ? 6.898 -7.68 5.773 1 93.19 94 ALA A CA 1
ATOM 724 C C . ALA A 1 94 ? 5.762 -6.66 5.793 1 93.19 94 ALA A C 1
ATOM 726 O O . ALA A 1 94 ? 5.363 -6.191 6.863 1 93.19 94 ALA A O 1
ATOM 727 N N . THR A 1 95 ? 5.203 -6.344 4.637 1 87.94 95 THR A N 1
ATOM 728 C CA . THR A 1 95 ? 4.297 -5.203 4.574 1 87.94 95 THR A CA 1
ATOM 729 C C . THR A 1 95 ? 2.879 -5.652 4.242 1 87.94 95 THR A C 1
ATOM 731 O O . THR A 1 95 ? 1.906 -5.023 4.664 1 87.94 95 THR A O 1
ATOM 734 N N . HIS A 1 96 ? 2.697 -6.535 3.42 1 90.81 96 HIS A N 1
ATOM 735 C CA . HIS A 1 96 ? 1.432 -7.164 3.057 1 90.81 96 HIS A CA 1
ATOM 736 C C . HIS A 1 96 ? 1.459 -8.664 3.336 1 90.81 96 HIS A C 1
ATOM 738 O O . HIS A 1 96 ? 2.455 -9.336 3.057 1 90.81 96 HIS A O 1
ATOM 744 N N . ASN A 1 97 ? 0.443 -9.125 4.016 1 95.38 97 ASN A N 1
ATOM 745 C CA . ASN A 1 97 ? 0.354 -10.531 4.371 1 95.38 97 ASN A CA 1
ATOM 746 C C . ASN A 1 97 ? -1.078 -11.047 4.262 1 95.38 97 ASN A C 1
ATOM 748 O O . ASN A 1 97 ? -1.942 -10.664 5.051 1 95.38 97 ASN A O 1
ATOM 752 N N . TYR A 1 98 ? -1.253 -11.922 3.307 1 95.75 98 TYR A N 1
ATOM 753 C CA . TYR A 1 98 ? -2.602 -12.359 2.963 1 95.75 98 TYR A CA 1
ATOM 754 C C . TYR A 1 98 ? -2.666 -13.867 2.811 1 95.75 98 TYR A C 1
ATOM 756 O O . TYR A 1 98 ? -1.766 -14.484 2.229 1 95.75 98 TYR A O 1
ATOM 764 N N . GLU A 1 99 ? -3.689 -14.422 3.383 1 96.81 99 GLU A N 1
ATOM 765 C CA . GLU A 1 99 ? -4.086 -15.773 2.996 1 96.81 99 GLU A CA 1
ATOM 766 C C . GLU A 1 99 ? -4.879 -15.766 1.692 1 96.81 99 GLU A C 1
ATOM 768 O O . GLU A 1 99 ? -5.781 -14.945 1.514 1 96.81 99 GLU A O 1
ATOM 773 N N . ARG A 1 100 ? -4.5 -16.594 0.815 1 95.75 100 ARG A N 1
ATOM 774 C CA . ARG A 1 100 ? -5.152 -16.641 -0.487 1 95.75 100 ARG A CA 1
ATOM 775 C C . ARG A 1 100 ? -5.477 -18.078 -0.884 1 95.75 100 ARG A C 1
ATOM 777 O O . ARG A 1 100 ? -5.02 -19.016 -0.24 1 95.75 100 ARG A O 1
ATOM 784 N N . GLU A 1 101 ? -6.281 -18.125 -1.928 1 91.56 101 GLU A N 1
ATOM 785 C CA . GLU A 1 101 ? -6.621 -19.438 -2.484 1 91.56 101 GLU A CA 1
ATOM 786 C C . GLU A 1 101 ? -5.449 -20.016 -3.27 1 91.56 101 GLU A C 1
ATOM 788 O O . GLU A 1 101 ? -4.621 -19.281 -3.803 1 91.56 101 GLU A O 1
ATOM 793 N N . GLY A 1 102 ? -5.461 -21.469 -3.277 1 90.88 102 GLY A N 1
ATOM 794 C CA . GLY A 1 102 ? -4.453 -22.125 -4.094 1 90.88 102 GLY A CA 1
ATOM 795 C C . GLY A 1 102 ? -3.465 -22.938 -3.275 1 90.88 102 GLY A C 1
ATOM 796 O O . GLY A 1 102 ? -3.574 -23.016 -2.051 1 90.88 102 GLY A O 1
ATOM 797 N N . GLU A 1 103 ? -2.52 -23.594 -4.059 1 92.69 103 GLU A N 1
ATOM 798 C CA . GLU A 1 103 ? -1.48 -24.406 -3.445 1 92.69 103 GLU A CA 1
ATOM 799 C C . GLU A 1 103 ? -0.602 -23.578 -2.51 1 92.69 103 GLU A C 1
ATOM 801 O O . GLU A 1 103 ? -0.327 -24 -1.382 1 92.69 103 GLU A O 1
ATOM 806 N N . TYR A 1 104 ? -0.14 -22.484 -3.014 1 96.5 104 TYR A N 1
ATOM 807 C CA . TYR A 1 104 ? 0.464 -21.469 -2.146 1 96.5 104 TYR A CA 1
ATOM 808 C C . TYR A 1 104 ? -0.604 -20.594 -1.515 1 96.5 104 TYR A C 1
ATOM 810 O O . TYR A 1 104 ? -1.314 -19.859 -2.217 1 96.5 104 TYR A O 1
ATOM 818 N N . ASN A 1 105 ? -0.634 -20.641 -0.188 1 97.5 105 ASN A N 1
ATOM 819 C CA . ASN A 1 105 ? -1.846 -20.109 0.423 1 97.5 105 ASN A CA 1
ATOM 820 C C . ASN A 1 105 ? -1.534 -18.953 1.364 1 97.5 105 ASN A C 1
ATOM 822 O O . ASN A 1 105 ? -2.438 -18.391 1.985 1 97.5 105 ASN A O 1
ATOM 826 N N . LEU A 1 106 ? -0.346 -18.531 1.56 1 98.31 106 LEU A N 1
ATOM 827 C CA . LEU A 1 106 ? 0.039 -17.328 2.305 1 98.31 106 LEU A CA 1
ATOM 828 C C . LEU A 1 106 ? 1.029 -16.484 1.508 1 98.31 106 LEU A C 1
ATOM 830 O O . LEU A 1 106 ? 2.088 -16.984 1.11 1 98.31 106 LEU A O 1
ATOM 834 N N . TRP A 1 107 ? 0.698 -15.266 1.337 1 97.69 107 TRP A N 1
ATOM 835 C CA . TRP A 1 107 ? 1.454 -14.375 0.469 1 97.69 107 TRP A CA 1
ATOM 836 C C . TRP A 1 107 ? 1.828 -13.086 1.204 1 97.69 107 TRP A C 1
ATOM 838 O O . TRP A 1 107 ? 0.993 -12.492 1.887 1 97.69 107 TRP A O 1
ATOM 848 N N . PHE A 1 108 ? 3.064 -12.664 1.07 1 96.69 108 PHE A N 1
ATOM 849 C CA . PHE A 1 108 ? 3.463 -11.398 1.676 1 96.69 108 PHE A CA 1
ATOM 850 C C . PHE A 1 108 ? 4.547 -10.727 0.849 1 96.69 108 PHE A C 1
ATOM 852 O O . PHE A 1 108 ? 5.25 -11.383 0.08 1 96.69 108 PHE A O 1
ATOM 859 N N . THR A 1 109 ? 4.562 -9.453 0.938 1 94.69 109 THR A N 1
ATOM 860 C CA . THR A 1 109 ? 5.664 -8.672 0.383 1 94.69 109 THR A CA 1
ATOM 861 C C . THR A 1 109 ? 6.734 -8.422 1.439 1 94.69 109 THR A C 1
ATOM 863 O O . THR A 1 109 ? 6.422 -8.156 2.602 1 94.69 109 THR A O 1
ATOM 866 N N . LEU A 1 110 ? 7.977 -8.523 1.015 1 95.12 110 LEU A N 1
ATOM 867 C CA . LEU A 1 110 ? 9.109 -8.336 1.917 1 95.12 110 LEU A CA 1
ATOM 868 C C . LEU A 1 110 ? 10.062 -7.273 1.383 1 95.12 110 LEU A C 1
ATOM 870 O O . LEU A 1 110 ? 10.555 -7.383 0.26 1 95.12 110 LEU A O 1
ATOM 874 N N . LEU A 1 111 ? 10.266 -6.273 2.168 1 92.69 111 LEU A N 1
ATOM 875 C CA . LEU A 1 111 ? 11.234 -5.227 1.863 1 92.69 111 LEU A CA 1
ATOM 876 C C . LEU A 1 111 ? 12.492 -5.387 2.711 1 92.69 111 LEU A C 1
ATOM 878 O O . LEU A 1 111 ? 12.406 -5.547 3.93 1 92.69 111 LEU A O 1
ATOM 882 N N . THR A 1 112 ? 13.609 -5.395 2.084 1 93.19 112 THR A N 1
ATOM 883 C CA . THR A 1 112 ? 14.875 -5.5 2.793 1 93.19 112 THR A CA 1
ATOM 884 C C . THR A 1 112 ? 15.898 -4.523 2.219 1 93.19 112 THR A C 1
ATOM 886 O O . THR A 1 112 ? 15.742 -4.047 1.093 1 93.19 112 THR A O 1
ATOM 889 N N . GLN A 1 113 ? 16.953 -4.277 2.994 1 91.06 113 GLN A N 1
ATOM 890 C CA . GLN A 1 113 ? 17.969 -3.307 2.58 1 91.06 113 GLN A CA 1
ATOM 891 C C . GLN A 1 113 ? 19.125 -3.99 1.872 1 91.06 113 GLN A C 1
ATOM 893 O O . GLN A 1 113 ? 19.906 -3.336 1.184 1 91.06 113 GLN A O 1
ATOM 898 N N . THR A 1 114 ? 19.297 -5.305 2.139 1 93.62 114 THR A N 1
ATOM 899 C CA . THR A 1 114 ? 20.375 -6.059 1.507 1 93.62 114 THR A CA 1
ATOM 900 C C . THR A 1 114 ? 19.891 -7.449 1.101 1 93.62 114 THR A C 1
ATOM 902 O O . THR A 1 114 ? 18.984 -8 1.715 1 93.62 114 THR A O 1
ATOM 905 N N . PRO A 1 115 ? 20.547 -7.945 0.068 1 95.06 115 PRO A N 1
ATOM 906 C CA . PRO A 1 115 ? 20.219 -9.32 -0.313 1 95.06 115 PRO A CA 1
ATOM 907 C C . PRO A 1 115 ? 20.453 -10.32 0.821 1 95.06 115 PRO A C 1
ATOM 909 O O . PRO A 1 115 ? 19.703 -11.297 0.946 1 95.06 115 PRO A O 1
ATOM 912 N N . GLU A 1 116 ? 21.422 -10.07 1.616 1 96.88 116 GLU A N 1
ATOM 913 C CA . GLU A 1 116 ? 21.734 -10.953 2.736 1 96.88 116 GLU A CA 1
ATOM 914 C C . GLU A 1 116 ? 20.594 -10.961 3.758 1 96.88 116 GLU A C 1
ATOM 916 O O . GLU A 1 116 ? 20.234 -12.016 4.277 1 96.88 116 GLU A O 1
ATOM 921 N N . GLN A 1 117 ? 20.078 -9.789 4.043 1 96.19 117 GLN A N 1
ATOM 922 C CA . GLN A 1 117 ? 18.938 -9.703 4.953 1 96.19 117 GLN A CA 1
ATOM 923 C C . GLN A 1 117 ? 17.734 -10.477 4.418 1 96.19 117 GLN A C 1
ATOM 925 O O . GLN A 1 117 ? 17.078 -11.188 5.168 1 96.19 117 GLN A O 1
ATOM 930 N N . GLU A 1 118 ? 17.484 -10.312 3.137 1 96.69 118 GLU A N 1
ATOM 931 C CA . GLU A 1 118 ? 16.391 -11.047 2.498 1 96.69 118 GLU A CA 1
ATOM 932 C C . GLU A 1 118 ? 16.578 -12.555 2.635 1 96.69 118 GLU A C 1
ATOM 934 O O . GLU A 1 118 ? 15.672 -13.266 3.057 1 96.69 118 GLU A O 1
ATOM 939 N N . ARG A 1 119 ? 17.766 -13 2.303 1 97.31 119 ARG A N 1
ATOM 940 C CA . ARG A 1 119 ? 18.078 -14.422 2.361 1 97.31 119 ARG A CA 1
ATOM 941 C C . ARG A 1 119 ? 17.875 -14.969 3.773 1 97.31 119 ARG A C 1
ATOM 943 O O . ARG A 1 119 ? 17.328 -16.047 3.955 1 97.31 119 ARG A O 1
ATOM 950 N N . THR A 1 120 ? 18.344 -14.227 4.738 1 97.75 120 THR A N 1
ATOM 951 C CA . THR A 1 120 ? 18.234 -14.648 6.133 1 97.75 120 THR A CA 1
ATOM 952 C C . THR A 1 120 ? 16.781 -14.789 6.551 1 97.75 120 THR A C 1
ATOM 954 O O . THR A 1 120 ? 16.375 -15.82 7.105 1 97.75 120 THR A O 1
ATOM 957 N N . ILE A 1 121 ? 16 -13.766 6.25 1 97.62 121 ILE A N 1
ATOM 958 C CA . ILE A 1 121 ? 14.594 -13.781 6.621 1 97.62 121 ILE A CA 1
ATOM 959 C C . ILE A 1 121 ? 13.891 -14.945 5.93 1 97.62 121 ILE A C 1
ATOM 961 O O . ILE A 1 121 ? 13.133 -15.68 6.562 1 97.62 121 ILE A O 1
ATOM 965 N N . LEU A 1 122 ? 14.164 -15.125 4.625 1 98.06 122 LEU A N 1
ATOM 966 C CA . LEU A 1 122 ? 13.492 -16.172 3.865 1 98.06 122 LEU A CA 1
ATOM 967 C C . LEU A 1 122 ? 13.891 -17.547 4.367 1 98.06 122 LEU A C 1
ATOM 969 O O . LEU A 1 122 ? 13.078 -18.484 4.367 1 98.06 122 LEU A O 1
ATOM 973 N N . ARG A 1 123 ? 15.148 -17.688 4.758 1 98.06 123 ARG A N 1
ATOM 974 C CA . ARG A 1 123 ? 15.594 -18.938 5.352 1 98.06 123 ARG A CA 1
ATOM 975 C C . ARG A 1 123 ? 14.828 -19.234 6.641 1 98.06 123 ARG A C 1
ATOM 977 O O . ARG A 1 123 ? 14.383 -20.359 6.855 1 98.06 123 ARG A O 1
ATOM 984 N N . GLU A 1 124 ? 14.688 -18.25 7.457 1 98.19 124 GLU A N 1
ATOM 985 C CA . GLU A 1 124 ? 13.961 -18.406 8.719 1 98.19 124 GLU A CA 1
ATOM 986 C C . GLU A 1 124 ? 12.5 -18.75 8.469 1 98.19 124 GLU A C 1
ATOM 988 O O . GLU A 1 124 ? 11.945 -19.625 9.133 1 98.19 124 GLU A O 1
ATOM 993 N N . VAL A 1 125 ? 11.906 -18.047 7.555 1 98.25 125 VAL A N 1
ATOM 994 C CA . VAL A 1 125 ? 10.5 -18.25 7.25 1 98.25 125 VAL A CA 1
ATOM 995 C C . VAL A 1 125 ? 10.289 -19.656 6.699 1 98.25 125 VAL A C 1
ATOM 997 O O . VAL A 1 125 ? 9.328 -20.344 7.062 1 98.25 125 VAL A O 1
ATOM 1000 N N . ARG A 1 126 ? 11.188 -20.062 5.836 1 98.12 126 ARG A N 1
ATOM 1001 C CA . ARG A 1 126 ? 11.109 -21.391 5.238 1 98.12 126 ARG A CA 1
ATOM 1002 C C . ARG A 1 126 ? 11.172 -22.484 6.309 1 98.12 126 ARG A C 1
ATOM 1004 O O . ARG A 1 126 ? 10.562 -23.547 6.152 1 98.12 126 ARG A O 1
ATOM 1011 N N . ALA A 1 127 ? 11.797 -22.219 7.383 1 98.12 127 ALA A N 1
ATOM 1012 C CA . ALA A 1 127 ? 12.047 -23.219 8.422 1 98.12 127 ALA A CA 1
ATOM 1013 C C . ALA A 1 127 ? 10.906 -23.234 9.438 1 98.12 127 ALA A C 1
ATOM 1015 O O . ALA A 1 127 ? 10.883 -24.078 10.344 1 98.12 127 ALA A O 1
ATOM 1016 N N . LEU A 1 128 ? 10.016 -22.328 9.336 1 98.19 128 LEU A N 1
ATOM 1017 C CA . LEU A 1 128 ? 8.914 -22.281 10.289 1 98.19 128 LEU A CA 1
ATOM 1018 C C . LEU A 1 128 ? 8.102 -23.562 10.25 1 98.19 128 LEU A C 1
ATOM 1020 O O . LEU A 1 128 ? 7.863 -24.125 9.172 1 98.19 128 LEU A O 1
ATOM 1024 N N . PRO A 1 129 ? 7.641 -24.062 11.414 1 98.12 129 PRO A N 1
ATOM 1025 C CA . PRO A 1 129 ? 6.727 -25.203 11.406 1 98.12 129 PRO A CA 1
ATOM 1026 C C . PRO A 1 129 ? 5.496 -24.969 10.531 1 98.12 129 PRO A C 1
ATOM 1028 O O . PRO A 1 129 ? 4.906 -23.891 10.562 1 98.12 129 PRO A O 1
ATOM 1031 N N . GLY A 1 130 ? 5.191 -25.953 9.711 1 98.25 130 GLY A N 1
ATOM 1032 C CA . GLY A 1 130 ? 3.99 -25.875 8.898 1 98.25 130 GLY A CA 1
ATOM 1033 C C . GLY A 1 130 ? 4.25 -25.344 7.5 1 98.25 130 GLY A C 1
ATOM 1034 O O . GLY A 1 130 ? 3.361 -25.359 6.645 1 98.25 130 GLY A O 1
ATOM 1035 N N . VAL A 1 131 ? 5.43 -24.828 7.262 1 98.56 131 VAL A N 1
ATOM 1036 C CA . VAL A 1 131 ? 5.777 -24.328 5.938 1 98.56 131 VAL A CA 1
ATOM 1037 C C . VAL A 1 131 ? 6.406 -25.438 5.113 1 98.56 131 VAL A C 1
ATOM 1039 O O . VAL A 1 131 ? 7.418 -26.031 5.512 1 98.56 131 VAL A O 1
ATOM 1042 N N . HIS A 1 132 ? 5.863 -25.688 3.949 1 98.19 132 HIS A N 1
ATOM 1043 C CA . HIS A 1 132 ? 6.301 -26.828 3.141 1 98.19 132 HIS A CA 1
ATOM 1044 C C . HIS A 1 132 ? 6.883 -26.359 1.812 1 98.19 132 HIS A C 1
ATOM 1046 O O . HIS A 1 132 ? 7.5 -27.141 1.09 1 98.19 132 HIS A O 1
ATOM 1052 N N . GLY A 1 133 ? 6.645 -25.203 1.467 1 97.81 133 GLY A N 1
ATOM 1053 C CA . GLY A 1 133 ? 7.109 -24.625 0.213 1 97.81 133 GLY A CA 1
ATOM 1054 C C . GLY A 1 133 ? 7.184 -23.109 0.238 1 97.81 133 GLY A C 1
ATOM 1055 O O . GLY A 1 133 ? 6.5 -22.469 1.035 1 97.81 133 GLY A O 1
ATOM 1056 N N . MET A 1 134 ? 8 -22.625 -0.603 1 97.69 134 MET A N 1
ATOM 1057 C CA . MET A 1 134 ? 8.164 -21.172 -0.7 1 97.69 134 MET A CA 1
ATOM 1058 C C . MET A 1 134 ? 8.555 -20.766 -2.117 1 97.69 134 MET A C 1
ATOM 1060 O O . MET A 1 134 ? 9.367 -21.438 -2.76 1 97.69 134 MET A O 1
ATOM 1064 N N . MET A 1 135 ? 7.926 -19.797 -2.564 1 96.19 135 MET A N 1
ATOM 1065 C CA . MET A 1 135 ? 8.297 -19.109 -3.805 1 96.19 135 MET A CA 1
ATOM 1066 C C . MET A 1 135 ? 8.711 -17.672 -3.533 1 96.19 135 MET A C 1
ATOM 1068 O O . MET A 1 135 ? 8.07 -16.969 -2.752 1 96.19 135 MET A O 1
ATOM 1072 N N . ASN A 1 136 ? 9.812 -17.375 -4.059 1 96.5 136 ASN A N 1
ATOM 1073 C CA . ASN A 1 136 ? 10.328 -16 -3.986 1 96.5 136 ASN A CA 1
ATOM 1074 C C . ASN A 1 136 ? 10.305 -15.328 -5.352 1 96.5 136 ASN A C 1
ATOM 1076 O O . ASN A 1 136 ? 11.078 -15.688 -6.242 1 96.5 136 ASN A O 1
ATOM 1080 N N . LEU A 1 137 ? 9.469 -14.352 -5.484 1 95.94 137 LEU A N 1
ATOM 1081 C CA . LEU A 1 137 ? 9.273 -13.68 -6.762 1 95.94 137 LEU A CA 1
ATOM 1082 C C . LEU A 1 137 ? 9.852 -12.266 -6.727 1 95.94 137 LEU A C 1
ATOM 1084 O O . LEU A 1 137 ? 9.133 -11.305 -6.453 1 95.94 137 LEU A O 1
ATOM 1088 N N . LYS A 1 138 ? 11.047 -12.188 -7.102 1 94.5 138 LYS A N 1
ATOM 1089 C CA . LYS A 1 138 ? 11.789 -10.93 -7.035 1 94.5 138 LYS A CA 1
ATOM 1090 C C . LYS A 1 138 ? 11.211 -9.906 -8.008 1 94.5 138 LYS A C 1
ATOM 1092 O O . LYS A 1 138 ? 10.859 -10.242 -9.141 1 94.5 138 LYS A O 1
ATOM 1097 N N . SER A 1 139 ? 11.117 -8.719 -7.492 1 92.69 139 SER A N 1
ATOM 1098 C CA . SER A 1 139 ? 10.641 -7.629 -8.344 1 92.69 139 SER A CA 1
ATOM 1099 C C . SER A 1 139 ? 11.719 -7.191 -9.328 1 92.69 139 SER A C 1
ATOM 1101 O O . SER A 1 139 ? 12.883 -7.031 -8.961 1 92.69 139 SER A O 1
ATOM 1103 N N . ARG A 1 140 ? 11.328 -7.098 -10.594 1 90.25 140 ARG A N 1
ATOM 1104 C CA . ARG A 1 140 ? 12.258 -6.625 -11.617 1 90.25 140 ARG A CA 1
ATOM 1105 C C . ARG A 1 140 ? 11.984 -5.164 -11.969 1 90.25 140 ARG A C 1
ATOM 1107 O O . ARG A 1 140 ? 12.914 -4.398 -12.227 1 90.25 140 ARG A O 1
ATOM 1114 N N . LYS A 1 141 ? 10.797 -4.84 -12.047 1 90.69 141 LYS A N 1
ATOM 1115 C CA . LYS A 1 141 ? 10.383 -3.5 -12.445 1 90.69 141 LYS A CA 1
ATOM 1116 C C . LYS A 1 141 ? 9.039 -3.135 -11.82 1 90.69 141 LYS A C 1
ATOM 1118 O O . LYS A 1 141 ? 8.117 -3.953 -11.797 1 90.69 141 LYS A O 1
ATOM 1123 N N . LYS A 1 142 ? 9.055 -1.959 -11.32 1 88.69 142 LYS A N 1
ATOM 1124 C CA . LYS A 1 142 ? 7.828 -1.432 -10.727 1 88.69 142 LYS A CA 1
ATOM 1125 C C . LYS A 1 142 ? 7.09 -0.529 -11.711 1 88.69 142 LYS A C 1
ATOM 1127 O O . LYS A 1 142 ? 7.672 0.399 -12.273 1 88.69 142 LYS A O 1
ATOM 1132 N N . TYR A 1 143 ? 5.805 -0.811 -11.938 1 89.06 143 TYR A N 1
ATOM 1133 C CA . TYR A 1 143 ? 5.008 -0.001 -12.859 1 89.06 143 TYR A CA 1
ATOM 1134 C C . TYR A 1 143 ? 4.035 0.888 -12.094 1 89.06 143 TYR A C 1
ATOM 1136 O O . TYR A 1 143 ? 3.645 1.952 -12.578 1 89.06 143 TYR A O 1
ATOM 1144 N N . LYS A 1 144 ? 3.572 0.456 -10.938 1 82.56 144 LYS A N 1
ATOM 1145 C CA . LYS A 1 144 ? 2.619 1.222 -10.141 1 82.56 144 LYS A CA 1
ATOM 1146 C C . LYS A 1 144 ? 2.672 0.808 -8.672 1 82.56 144 LYS A C 1
ATOM 1148 O O . LYS A 1 144 ? 2.771 -0.38 -8.359 1 82.56 144 LYS A O 1
ATOM 1153 N N . ILE A 1 145 ? 2.779 1.901 -7.875 1 75.62 145 ILE A N 1
ATOM 1154 C CA . ILE A 1 145 ? 2.561 1.681 -6.449 1 75.62 145 ILE A CA 1
ATOM 1155 C C . ILE A 1 145 ? 1.625 2.754 -5.902 1 75.62 145 ILE A C 1
ATOM 1157 O O . ILE A 1 145 ? 2.061 3.863 -5.582 1 75.62 145 ILE A O 1
ATOM 1161 N N . ASN A 1 146 ? 0.396 2.516 -5.98 1 69.69 146 ASN A N 1
ATOM 1162 C CA . ASN A 1 146 ? -0.591 3.467 -5.48 1 69.69 146 ASN A CA 1
ATOM 1163 C C . ASN A 1 146 ? -1.955 2.809 -5.289 1 69.69 146 ASN A C 1
ATOM 1165 O O . ASN A 1 146 ? -2.375 1.99 -6.109 1 69.69 146 ASN A O 1
ATOM 1169 N N . VAL A 1 147 ? -2.398 3.057 -4.133 1 62.25 147 VAL A N 1
ATOM 1170 C CA . VAL A 1 147 ? -3.77 2.623 -3.885 1 62.25 147 VAL A CA 1
ATOM 1171 C C . VAL A 1 147 ? -4.691 3.836 -3.814 1 62.25 147 VAL A C 1
ATOM 1173 O O . VAL A 1 147 ? -4.523 4.707 -2.957 1 62.25 147 VAL A O 1
ATOM 1176 N N . GLN A 1 148 ? -5.461 4.098 -4.848 1 68.25 148 GLN A N 1
ATOM 1177 C CA . GLN A 1 148 ? -6.449 5.168 -4.836 1 68.25 148 GLN A CA 1
ATOM 1178 C C . GLN A 1 148 ? -7.859 4.617 -5.023 1 68.25 148 GLN A C 1
ATOM 1180 O O . GLN A 1 148 ? -8.078 3.713 -5.832 1 68.25 148 GLN A O 1
ATOM 1185 N N . PHE A 1 149 ? -8.703 5.039 -4.121 1 70.5 149 PHE A N 1
ATOM 1186 C CA . PHE A 1 149 ? -10.109 4.668 -4.23 1 70.5 149 PHE A CA 1
ATOM 1187 C C . PHE A 1 149 ? -10.93 5.828 -4.777 1 70.5 149 PHE A C 1
ATOM 1189 O O . PHE A 1 149 ? -10.633 6.992 -4.5 1 70.5 149 PHE A O 1
ATOM 1196 N N . LYS A 1 150 ? -11.695 5.5 -5.789 1 70 150 LYS A N 1
ATOM 1197 C CA . LYS A 1 150 ? -12.672 6.504 -6.195 1 70 150 LYS A CA 1
ATOM 1198 C C . LYS A 1 150 ? -14.023 6.254 -5.543 1 70 150 LYS A C 1
ATOM 1200 O O . LYS A 1 150 ? -14.766 5.363 -5.965 1 70 150 LYS A O 1
ATOM 1205 N N . LEU A 1 151 ? -14.219 7.02 -4.422 1 69.94 151 LEU A N 1
ATOM 1206 C CA . LEU A 1 151 ? -15.492 6.879 -3.717 1 69.94 151 LEU A CA 1
ATOM 1207 C C . LEU A 1 151 ? -16.594 7.672 -4.414 1 69.94 151 LEU A C 1
ATOM 1209 O O . LEU A 1 151 ? -16.422 8.859 -4.695 1 69.94 151 LEU A O 1
ATOM 1213 N N . ARG A 1 152 ? -17.484 7.004 -5.18 1 65.62 152 ARG A N 1
ATOM 1214 C CA . ARG A 1 152 ? -18.625 7.625 -5.859 1 65.62 152 ARG A CA 1
ATOM 1215 C C . ARG A 1 152 ? -19.859 7.645 -4.965 1 65.62 152 ARG A C 1
ATOM 1217 O O . ARG A 1 152 ? -20.031 6.754 -4.133 1 65.62 152 ARG A O 1
ATOM 1224 N N . MET B 1 1 ? 23 18.984 0.459 1 48.25 1 MET B N 1
ATOM 1225 C CA . MET B 1 1 ? 22.828 18.078 1.594 1 48.25 1 MET B CA 1
ATOM 1226 C C . MET B 1 1 ? 22.375 16.703 1.127 1 48.25 1 MET B C 1
ATOM 1228 O O . MET B 1 1 ? 21.219 16.531 0.728 1 48.25 1 MET B O 1
ATOM 1232 N N . THR B 1 2 ? 23.156 15.797 0.605 1 64.69 2 THR B N 1
ATOM 1233 C CA . THR B 1 2 ? 23.062 14.695 -0.346 1 64.69 2 THR B CA 1
ATOM 1234 C C . THR B 1 2 ? 22.531 13.438 0.333 1 64.69 2 THR B C 1
ATOM 1236 O O . THR B 1 2 ? 22 12.547 -0.33 1 64.69 2 THR B O 1
ATOM 1239 N N . GLU B 1 3 ? 22.641 13.32 1.703 1 80.69 3 GLU B N 1
ATOM 1240 C CA . GLU B 1 3 ? 22.234 12.102 2.398 1 80.69 3 GLU B CA 1
ATOM 1241 C C . GLU B 1 3 ? 21.234 12.406 3.516 1 80.69 3 GLU B C 1
ATOM 1243 O O . GLU B 1 3 ? 21.172 13.539 4.008 1 80.69 3 GLU B O 1
ATOM 1248 N N . LEU B 1 4 ? 20.406 11.5 3.824 1 89.06 4 LEU B N 1
ATOM 1249 C CA . LEU B 1 4 ? 19.453 11.664 4.91 1 89.06 4 LEU B CA 1
ATOM 1250 C C . LEU B 1 4 ? 20.172 11.867 6.242 1 89.06 4 LEU B C 1
ATOM 1252 O O . LEU B 1 4 ? 21.078 11.102 6.586 1 89.06 4 LEU B O 1
ATOM 1256 N N . THR B 1 5 ? 19.844 12.961 6.871 1 90.44 5 THR B N 1
ATOM 1257 C CA . THR B 1 5 ? 20.391 13.203 8.203 1 90.44 5 THR B CA 1
ATOM 1258 C C . THR B 1 5 ? 19.656 12.367 9.242 1 90.44 5 THR B C 1
ATOM 1260 O O . THR B 1 5 ? 18.641 11.719 8.938 1 90.44 5 THR B O 1
ATOM 1263 N N . THR B 1 6 ? 20.266 12.312 10.445 1 91.06 6 THR B N 1
ATOM 1264 C CA . THR B 1 6 ? 19.609 11.633 11.555 1 91.06 6 THR B CA 1
ATOM 1265 C C . THR B 1 6 ? 18.234 12.234 11.805 1 91.06 6 THR B C 1
ATOM 1267 O O . THR B 1 6 ? 17.281 11.508 12.109 1 91.06 6 THR B O 1
ATOM 1270 N N . PHE B 1 7 ? 18.219 13.516 11.672 1 92.56 7 PHE B N 1
ATOM 1271 C CA . PHE B 1 7 ? 16.938 14.188 11.852 1 92.56 7 PHE B CA 1
ATOM 1272 C C . PHE B 1 7 ? 15.93 13.742 10.797 1 92.56 7 PHE B C 1
ATOM 1274 O O . PHE B 1 7 ? 14.773 13.461 11.109 1 92.56 7 PHE B O 1
ATOM 1281 N N . ASP B 1 8 ? 16.328 13.703 9.516 1 91.38 8 ASP B N 1
ATOM 1282 C CA . ASP B 1 8 ? 15.453 13.281 8.422 1 91.38 8 ASP B CA 1
ATOM 1283 C C . ASP B 1 8 ? 14.867 11.898 8.68 1 91.38 8 ASP B C 1
ATOM 1285 O O . ASP B 1 8 ? 13.68 11.672 8.461 1 91.38 8 ASP B O 1
ATOM 1289 N N . LYS B 1 9 ? 15.766 11.07 9.148 1 89 9 LYS B N 1
ATOM 1290 C CA . LYS B 1 9 ? 15.344 9.703 9.438 1 89 9 LYS B CA 1
ATOM 1291 C C . LYS B 1 9 ? 14.32 9.68 10.57 1 89 9 LYS B C 1
ATOM 1293 O O . LYS B 1 9 ? 13.305 8.977 10.484 1 89 9 LYS B O 1
ATOM 1298 N N . ALA B 1 10 ? 14.586 10.383 11.586 1 90.19 10 ALA B N 1
ATOM 1299 C CA . ALA B 1 10 ? 13.648 10.484 12.703 1 90.19 10 ALA B CA 1
ATOM 1300 C C . ALA B 1 10 ? 12.312 11.055 12.242 1 90.19 10 ALA B C 1
ATOM 1302 O O . ALA B 1 10 ? 11.25 10.578 12.656 1 90.19 10 ALA B O 1
ATOM 1303 N N . LEU B 1 11 ? 12.367 12.055 11.445 1 91.88 11 LEU B N 1
ATOM 1304 C CA . LEU B 1 11 ? 11.18 12.695 10.906 1 91.88 11 LEU B CA 1
ATOM 1305 C C . LEU B 1 11 ? 10.359 11.711 10.078 1 91.88 11 LEU B C 1
ATOM 1307 O O . LEU B 1 11 ? 9.141 11.594 10.273 1 91.88 11 LEU B O 1
ATOM 1311 N N . LEU B 1 12 ? 11.031 11.031 9.211 1 88.69 12 LEU B N 1
ATOM 1312 C CA . LEU B 1 12 ? 10.359 10.047 8.359 1 88.69 12 LEU B CA 1
ATOM 1313 C C . LEU B 1 12 ? 9.75 8.93 9.195 1 88.69 12 LEU B C 1
ATOM 1315 O O . LEU B 1 12 ? 8.641 8.477 8.922 1 88.69 12 LEU B O 1
ATOM 1319 N N . ASN B 1 13 ? 10.461 8.492 10.203 1 88 13 ASN B N 1
ATOM 1320 C CA . ASN B 1 13 ? 9.953 7.457 11.094 1 88 13 ASN B CA 1
ATOM 1321 C C . ASN B 1 13 ? 8.695 7.91 11.828 1 88 13 ASN B C 1
ATOM 1323 O O . ASN B 1 13 ? 7.742 7.141 11.961 1 88 13 ASN B O 1
ATOM 1327 N N . LEU B 1 14 ? 8.742 9.055 12.289 1 87.31 14 LEU B N 1
ATOM 1328 C CA . LEU B 1 14 ? 7.602 9.602 13.008 1 87.31 14 LEU B CA 1
ATOM 1329 C C . LEU B 1 14 ? 6.406 9.781 12.078 1 87.31 14 LEU B C 1
ATOM 1331 O O . LEU B 1 14 ? 5.27 9.5 12.461 1 87.31 14 LEU B O 1
ATOM 1335 N N . LEU B 1 15 ? 6.66 10.164 10.891 1 87.06 15 LEU B N 1
ATOM 1336 C CA . LEU B 1 15 ? 5.605 10.469 9.93 1 87.06 15 LEU B CA 1
ATOM 1337 C C . LEU B 1 15 ? 4.926 9.195 9.445 1 87.06 15 LEU B C 1
ATOM 1339 O O . LEU B 1 15 ? 3.75 9.211 9.086 1 87.06 15 LEU B O 1
ATOM 1343 N N . GLN B 1 16 ? 5.66 8.109 9.43 1 83.12 16 GLN B N 1
ATOM 1344 C CA . GLN B 1 16 ? 5.117 6.82 9.016 1 83.12 16 GLN B CA 1
ATOM 1345 C C . GLN B 1 16 ? 4.004 6.363 9.953 1 83.12 16 GLN B C 1
ATOM 1347 O O . GLN B 1 16 ? 3.104 5.625 9.547 1 83.12 16 GLN B O 1
ATOM 1352 N N . GLY B 1 17 ? 4.066 6.648 11.219 1 75.19 17 GLY B N 1
ATOM 1353 C CA . GLY B 1 17 ? 3.139 6.156 12.227 1 75.19 17 GLY B CA 1
ATOM 1354 C C . GLY B 1 17 ? 1.746 6.742 12.094 1 75.19 17 GLY B C 1
ATOM 1355 O O . GLY B 1 17 ? 0.751 6.047 12.32 1 75.19 17 GLY B O 1
ATOM 1356 N N . ASN B 1 18 ? 1.616 8.008 11.953 1 82.62 18 ASN B N 1
ATOM 1357 C CA . ASN B 1 18 ? 0.301 8.633 11.844 1 82.62 18 ASN B CA 1
ATOM 1358 C C . ASN B 1 18 ? 0.381 10.141 12.023 1 82.62 18 ASN B C 1
ATOM 1360 O O . ASN B 1 18 ? 0.722 10.625 13.109 1 82.62 18 ASN B O 1
ATOM 1364 N N . LEU B 1 19 ? 0.052 10.742 10.984 1 91.31 19 LEU B N 1
ATOM 1365 C CA . LEU B 1 19 ? -0.095 12.188 11.109 1 91.31 19 LEU B CA 1
ATOM 1366 C C . LEU B 1 19 ? -1.351 12.539 11.898 1 91.31 19 LEU B C 1
ATOM 1368 O O . LEU B 1 19 ? -2.449 12.094 11.562 1 91.31 19 LEU B O 1
ATOM 1372 N N . PRO B 1 20 ? -1.187 13.312 12.953 1 92.5 20 PRO B N 1
ATOM 1373 C CA . PRO B 1 20 ? -2.354 13.672 13.766 1 92.5 20 PRO B CA 1
ATOM 1374 C C . PRO B 1 20 ? -3.391 14.469 12.977 1 92.5 20 PRO B C 1
ATOM 1376 O O . PRO B 1 20 ? -3.031 15.297 12.133 1 92.5 20 PRO B O 1
ATOM 1379 N N . VAL B 1 21 ? -4.609 14.18 13.336 1 94.81 21 VAL B N 1
ATOM 1380 C CA . VAL B 1 21 ? -5.703 14.945 12.758 1 94.81 21 VAL B CA 1
ATOM 1381 C C . VAL B 1 21 ? -5.988 16.172 13.617 1 94.81 21 VAL B C 1
ATOM 1383 O O . VAL B 1 21 ? -6.785 16.109 14.555 1 94.81 21 VAL B O 1
ATOM 1386 N N . CYS B 1 22 ? -5.379 17.25 13.305 1 96.88 22 CYS B N 1
ATOM 1387 C CA . CYS B 1 22 ? -5.531 18.531 13.992 1 96.88 22 CYS B CA 1
ATOM 1388 C C . CYS B 1 22 ? -5.141 19.688 13.086 1 96.88 22 CYS B C 1
ATOM 1390 O O . CYS B 1 22 ? -4.703 19.469 11.953 1 96.88 22 CYS B O 1
ATOM 1392 N N . SER B 1 23 ? -5.277 20.875 13.531 1 97.12 23 SER B N 1
ATOM 1393 C CA . SER B 1 23 ? -5.117 22.062 12.695 1 97.12 23 SER B CA 1
ATOM 1394 C C . SER B 1 23 ? -3.68 22.203 12.203 1 97.12 23 SER B C 1
ATOM 1396 O O . SER B 1 23 ? -3.443 22.625 11.07 1 97.12 23 SER B O 1
ATOM 1398 N N . ARG B 1 24 ? -2.74 21.891 13.078 1 97.56 24 ARG B N 1
ATOM 1399 C CA . ARG B 1 24 ? -1.328 22.031 12.742 1 97.56 24 ARG B CA 1
ATOM 1400 C C . ARG B 1 24 ? -0.564 20.75 13.031 1 97.56 24 ARG B C 1
ATOM 1402 O O . ARG B 1 24 ? 0.289 20.703 13.914 1 97.56 24 ARG B O 1
ATOM 1409 N N . PRO B 1 25 ? -0.792 19.781 12.203 1 96.5 25 PRO B N 1
ATOM 1410 C CA . PRO B 1 25 ? -0.216 18.469 12.484 1 96.5 25 PRO B CA 1
ATOM 1411 C C . PRO B 1 25 ? 1.311 18.469 12.445 1 96.5 25 PRO B C 1
ATOM 1413 O O . PRO B 1 25 ? 1.952 17.75 13.211 1 96.5 25 PRO B O 1
ATOM 1416 N N . PHE B 1 26 ? 1.902 19.281 11.633 1 97.19 26 PHE B N 1
ATOM 1417 C CA . PHE B 1 26 ? 3.355 19.297 11.523 1 97.19 26 PHE B CA 1
ATOM 1418 C C . PHE B 1 26 ? 3.979 20.016 12.719 1 97.19 26 PHE B C 1
ATOM 1420 O O . PHE B 1 26 ? 5.109 19.719 13.109 1 97.19 26 PHE B O 1
ATOM 1427 N N . ALA B 1 27 ? 3.24 20.938 13.297 1 97.56 27 ALA B N 1
ATOM 1428 C CA . ALA B 1 27 ? 3.684 21.516 14.562 1 97.56 27 ALA B CA 1
ATOM 1429 C C . ALA B 1 27 ? 3.725 20.469 15.664 1 97.56 27 ALA B C 1
ATOM 1431 O O . ALA B 1 27 ? 4.629 20.484 16.5 1 97.56 27 ALA B O 1
ATOM 1432 N N . GLU B 1 28 ? 2.75 19.625 15.672 1 95.94 28 GLU B N 1
ATOM 1433 C CA . GLU B 1 28 ? 2.732 18.547 16.641 1 95.94 28 GLU B CA 1
ATOM 1434 C C . GLU B 1 28 ? 3.924 17.609 16.453 1 95.94 28 GLU B C 1
ATOM 1436 O O . GLU B 1 28 ? 4.555 17.188 17.422 1 95.94 28 GLU B O 1
ATOM 1441 N N . LEU B 1 29 ? 4.219 17.281 15.219 1 94 29 LEU B N 1
ATOM 1442 C CA . LEU B 1 29 ? 5.395 16.453 14.93 1 94 29 LEU B CA 1
ATOM 1443 C C . LEU B 1 29 ? 6.668 17.156 15.398 1 94 29 LEU B C 1
ATOM 1445 O O . LEU B 1 29 ? 7.566 16.5 15.945 1 94 29 LEU B O 1
ATOM 1449 N N . ALA B 1 30 ? 6.762 18.422 15.125 1 96.62 30 ALA B N 1
ATOM 1450 C CA . ALA B 1 30 ? 7.926 19.219 15.523 1 96.62 30 ALA B CA 1
ATOM 1451 C C . ALA B 1 30 ? 8.148 19.141 17.031 1 96.62 30 ALA B C 1
ATOM 1453 O O . ALA B 1 30 ? 9.281 18.969 17.484 1 96.62 30 ALA B O 1
ATOM 1454 N N . ALA B 1 31 ? 7.039 19.25 17.797 1 96.62 31 ALA B N 1
ATOM 1455 C CA . ALA B 1 31 ? 7.113 19.188 19.25 1 96.62 31 ALA B CA 1
ATOM 1456 C C . ALA B 1 31 ? 7.672 17.844 19.703 1 96.62 31 ALA B C 1
ATOM 1458 O O . ALA B 1 31 ? 8.492 17.781 20.625 1 96.62 31 ALA B O 1
ATOM 1459 N N . GLN B 1 32 ? 7.277 16.812 19.094 1 94.31 32 GLN B N 1
ATOM 1460 C CA . GLN B 1 32 ? 7.738 15.477 19.438 1 94.31 32 GLN B CA 1
ATOM 1461 C C . GLN B 1 32 ? 9.219 15.305 19.109 1 94.31 32 GLN B C 1
ATOM 1463 O O . GLN B 1 32 ? 9.922 14.539 19.781 1 94.31 32 GLN B O 1
ATOM 1468 N N . LEU B 1 33 ? 9.703 16.016 18.109 1 94.75 33 LEU B N 1
ATOM 1469 C CA . LEU B 1 33 ? 11.078 15.867 17.641 1 94.75 33 LEU B CA 1
ATOM 1470 C C . LEU B 1 33 ? 11.977 16.906 18.312 1 94.75 33 LEU B C 1
ATOM 1472 O O . LEU B 1 33 ? 13.195 16.906 18.094 1 94.75 33 LEU B O 1
ATOM 1476 N N . GLY B 1 34 ? 11.406 17.766 19.109 1 96.06 34 GLY B N 1
ATOM 1477 C CA . GLY B 1 34 ? 12.188 18.797 19.781 1 96.06 34 GLY B CA 1
ATOM 1478 C C . GLY B 1 34 ? 12.695 19.875 18.859 1 96.06 34 GLY B C 1
ATOM 1479 O O . GLY B 1 34 ? 13.828 20.328 19 1 96.06 34 GLY B O 1
ATOM 1480 N N . THR B 1 35 ? 12.008 20.203 17.875 1 96.88 35 THR B N 1
ATOM 1481 C CA . THR B 1 35 ? 12.359 21.234 16.906 1 96.88 35 THR B CA 1
ATOM 1482 C C . THR B 1 35 ? 11.156 22.125 16.609 1 96.88 35 THR B C 1
ATOM 1484 O O . THR B 1 35 ? 10.172 22.125 17.359 1 96.88 35 THR B O 1
ATOM 1487 N N . ASP B 1 36 ? 11.289 23.031 15.688 1 97.44 36 ASP B N 1
ATOM 1488 C CA . ASP B 1 36 ? 10.172 23.906 15.367 1 97.44 36 ASP B CA 1
ATOM 1489 C C . ASP B 1 36 ? 9.492 23.484 14.062 1 97.44 36 ASP B C 1
ATOM 1491 O O . ASP B 1 36 ? 10.062 22.703 13.281 1 97.44 36 ASP B O 1
ATOM 1495 N N . GLU B 1 37 ? 8.305 23.922 13.898 1 97.88 37 GLU B N 1
ATOM 1496 C CA . GLU B 1 37 ? 7.484 23.547 12.742 1 97.88 37 GLU B CA 1
ATOM 1497 C C . GLU B 1 37 ? 8.172 23.922 11.438 1 97.88 37 GLU B C 1
ATOM 1499 O O . GLU B 1 37 ? 8.102 23.188 10.453 1 97.88 37 GLU B O 1
ATOM 1504 N N . ALA B 1 38 ? 8.742 25.109 11.375 1 97.94 38 ALA B N 1
ATOM 1505 C CA . ALA B 1 38 ? 9.391 25.594 10.156 1 97.94 38 ALA B CA 1
ATOM 1506 C C . ALA B 1 38 ? 10.461 24.609 9.688 1 97.94 38 ALA B C 1
ATOM 1508 O O . ALA B 1 38 ? 10.586 24.328 8.492 1 97.94 38 ALA B O 1
ATOM 1509 N N . THR B 1 39 ? 11.203 24.125 10.586 1 97.5 39 THR B N 1
ATOM 1510 C CA . THR B 1 39 ? 12.242 23.156 10.281 1 97.5 39 THR B CA 1
ATOM 1511 C C . THR B 1 39 ? 11.633 21.875 9.695 1 97.5 39 THR B C 1
ATOM 1513 O O . THR B 1 39 ? 12.102 21.359 8.68 1 97.5 39 THR B O 1
ATOM 1516 N N . VAL B 1 40 ? 10.555 21.344 10.336 1 97 40 VAL B N 1
ATOM 1517 C CA . VAL B 1 40 ? 9.883 20.141 9.875 1 97 40 VAL B CA 1
ATOM 1518 C C . VAL B 1 40 ? 9.359 20.344 8.453 1 97 40 VAL B C 1
ATOM 1520 O O . VAL B 1 40 ? 9.586 19.516 7.578 1 97 40 VAL B O 1
ATOM 1523 N N . LEU B 1 41 ? 8.727 21.469 8.234 1 97.5 41 LEU B N 1
ATOM 1524 C CA . LEU B 1 41 ? 8.148 21.75 6.926 1 97.5 41 LEU B CA 1
ATOM 1525 C C . LEU B 1 41 ? 9.234 21.875 5.863 1 97.5 41 LEU B C 1
ATOM 1527 O O . LEU B 1 41 ? 9.094 21.344 4.762 1 97.5 41 LEU B O 1
ATOM 1531 N N . THR B 1 42 ? 10.273 22.547 6.168 1 97.12 42 THR B N 1
ATOM 1532 C CA . THR B 1 42 ? 11.391 22.719 5.246 1 97.12 42 THR B CA 1
ATOM 1533 C C . THR B 1 42 ? 11.992 21.359 4.867 1 97.12 42 THR B C 1
ATOM 1535 O O . THR B 1 42 ? 12.211 21.078 3.688 1 97.12 42 THR B O 1
ATOM 1538 N N . ARG B 1 43 ? 12.172 20.594 5.855 1 95.75 43 ARG B N 1
ATOM 1539 C CA . ARG B 1 43 ? 12.789 19.297 5.609 1 95.75 43 ARG B CA 1
ATOM 1540 C C . ARG B 1 43 ? 11.836 18.375 4.844 1 95.75 43 ARG B C 1
ATOM 1542 O O . ARG B 1 43 ? 12.273 17.609 3.98 1 95.75 43 ARG B O 1
ATOM 1549 N N . LEU B 1 44 ? 10.594 18.406 5.184 1 95 44 LEU B N 1
ATOM 1550 C CA . LEU B 1 44 ? 9.625 17.609 4.453 1 95 44 LEU B CA 1
ATOM 1551 C C . LEU B 1 44 ? 9.586 18 2.982 1 95 44 LEU B C 1
ATOM 1553 O O . LEU B 1 44 ? 9.5 17.141 2.104 1 95 44 LEU B O 1
ATOM 1557 N N . ARG B 1 45 ? 9.609 19.266 2.76 1 95.44 45 ARG B N 1
ATOM 1558 C CA . ARG B 1 45 ? 9.633 19.734 1.377 1 95.44 45 ARG B CA 1
ATOM 1559 C C . ARG B 1 45 ? 10.891 19.25 0.66 1 95.44 45 ARG B C 1
ATOM 1561 O O . ARG B 1 45 ? 10.828 18.812 -0.494 1 95.44 45 ARG B O 1
ATOM 1568 N N . TRP B 1 46 ? 11.992 19.359 1.274 1 95.56 46 TRP B N 1
ATOM 1569 C CA . TRP B 1 46 ? 13.234 18.859 0.694 1 95.56 46 TRP B CA 1
ATOM 1570 C C . TRP B 1 46 ? 13.164 17.359 0.427 1 95.56 46 TRP B C 1
ATOM 1572 O O . TRP B 1 46 ? 13.562 16.891 -0.641 1 95.56 46 TRP B O 1
ATOM 1582 N N . LEU B 1 47 ? 12.633 16.578 1.405 1 93.88 47 LEU B N 1
ATOM 1583 C CA . LEU B 1 47 ? 12.5 15.133 1.267 1 93.88 47 LEU B CA 1
ATOM 1584 C C . LEU B 1 47 ? 11.617 14.773 0.073 1 93.88 47 LEU B C 1
ATOM 1586 O O . LEU B 1 47 ? 11.859 13.781 -0.614 1 93.88 47 LEU B O 1
ATOM 1590 N N . LYS B 1 48 ? 10.602 15.516 -0.099 1 92.62 48 LYS B N 1
ATOM 1591 C CA . LYS B 1 48 ? 9.727 15.328 -1.252 1 92.62 48 LYS B CA 1
ATOM 1592 C C . LYS B 1 48 ? 10.453 15.648 -2.555 1 92.62 48 LYS B C 1
ATOM 1594 O O . LYS B 1 48 ? 10.414 14.859 -3.502 1 92.62 48 LYS B O 1
ATOM 1599 N N . GLN B 1 49 ? 11.148 16.734 -2.6 1 93.56 49 GLN B N 1
ATOM 1600 C CA . GLN B 1 49 ? 11.891 17.156 -3.785 1 93.56 49 GLN B CA 1
ATOM 1601 C C . GLN B 1 49 ? 13.008 16.172 -4.117 1 93.56 49 GLN B C 1
ATOM 1603 O O . GLN B 1 49 ? 13.273 15.898 -5.289 1 93.56 49 GLN B O 1
ATOM 1608 N N . ALA B 1 50 ? 13.625 15.711 -3.059 1 92.69 50 ALA B N 1
ATOM 1609 C CA . ALA B 1 50 ? 14.742 14.781 -3.223 1 92.69 50 ALA B CA 1
ATOM 1610 C C . ALA B 1 50 ? 14.25 13.391 -3.598 1 92.69 50 ALA B C 1
ATOM 1612 O O . ALA B 1 50 ? 15.047 12.508 -3.934 1 92.69 50 ALA B O 1
ATOM 1613 N N . GLY B 1 51 ? 12.922 13.125 -3.49 1 90.81 51 GLY B N 1
ATOM 1614 C CA . GLY B 1 51 ? 12.344 11.883 -3.971 1 90.81 51 GLY B CA 1
ATOM 1615 C C . GLY B 1 51 ? 12.227 10.82 -2.889 1 90.81 51 GLY B C 1
ATOM 1616 O O . GLY B 1 51 ? 11.883 9.672 -3.172 1 90.81 51 GLY B O 1
ATOM 1617 N N . TYR B 1 52 ? 12.555 11.117 -1.63 1 89.44 52 TYR B N 1
ATOM 1618 C CA . TYR B 1 52 ? 12.43 10.164 -0.53 1 89.44 52 TYR B CA 1
ATOM 1619 C C . TYR B 1 52 ? 10.977 10.008 -0.105 1 89.44 52 TYR B C 1
ATOM 1621 O O . TYR B 1 52 ? 10.555 8.914 0.29 1 89.44 52 TYR B O 1
ATOM 1629 N N . LEU B 1 53 ? 10.297 11.117 -0.111 1 89.75 53 LEU B N 1
ATOM 1630 C CA . LEU B 1 53 ? 8.883 11.156 0.234 1 89.75 53 LEU B CA 1
ATOM 1631 C C . LEU B 1 53 ? 8.023 11.344 -1.014 1 89.75 53 LEU B C 1
ATOM 1633 O O . LEU B 1 53 ? 8.117 12.375 -1.687 1 89.75 53 LEU B O 1
ATOM 1637 N N . ARG B 1 54 ? 7.238 10.43 -1.339 1 88.44 54 ARG B N 1
ATOM 1638 C CA . ARG B 1 54 ? 6.406 10.516 -2.533 1 88.44 54 ARG B CA 1
ATOM 1639 C C . ARG B 1 54 ? 5.137 11.312 -2.26 1 88.44 54 ARG B C 1
ATOM 1641 O O . ARG B 1 54 ? 4.777 12.203 -3.035 1 88.44 54 ARG B O 1
ATOM 1648 N N . ARG B 1 55 ? 4.5 10.969 -1.183 1 88.38 55 ARG B N 1
ATOM 1649 C CA . ARG B 1 55 ? 3.268 11.672 -0.838 1 88.38 55 ARG B CA 1
ATOM 1650 C C . ARG B 1 55 ? 2.871 11.406 0.61 1 88.38 55 ARG B C 1
ATOM 1652 O O . ARG B 1 55 ? 3.289 10.406 1.199 1 88.38 55 ARG B O 1
ATOM 1659 N N . ILE B 1 56 ? 2.205 12.367 1.149 1 89.38 56 ILE B N 1
ATOM 1660 C CA . ILE B 1 56 ? 1.474 12.141 2.393 1 89.38 56 ILE B CA 1
ATOM 1661 C C . ILE B 1 56 ? 0.002 11.875 2.084 1 89.38 56 ILE B C 1
ATOM 1663 O O . ILE B 1 56 ? -0.675 12.719 1.487 1 89.38 56 ILE B O 1
ATOM 1667 N N . GLY B 1 57 ? -0.424 10.758 2.408 1 87.75 57 GLY B N 1
ATOM 1668 C CA . GLY B 1 57 ? -1.775 10.367 2.041 1 87.75 57 GLY B CA 1
ATOM 1669 C C . GLY B 1 57 ? -2.475 9.555 3.115 1 87.75 57 GLY B C 1
ATOM 1670 O O . GLY B 1 57 ? -2.201 9.719 4.305 1 87.75 57 GLY B O 1
ATOM 1671 N N . THR B 1 58 ? -3.51 8.797 2.572 1 86.31 58 THR B N 1
ATOM 1672 C CA . THR B 1 58 ? -4.379 8.117 3.525 1 86.31 58 THR B CA 1
ATOM 1673 C C . THR B 1 58 ? -4.371 6.605 3.285 1 86.31 58 THR B C 1
ATOM 1675 O O . THR B 1 58 ? -4.293 6.156 2.143 1 86.31 58 THR B O 1
ATOM 1678 N N . PHE B 1 59 ? -4.375 5.926 4.348 1 84.56 59 PHE B N 1
ATOM 1679 C CA . PHE B 1 59 ? -4.641 4.492 4.348 1 84.56 59 PHE B CA 1
ATOM 1680 C C . PHE B 1 59 ? -6.086 4.211 4.73 1 84.56 59 PHE B C 1
ATOM 1682 O O . PHE B 1 59 ? -6.504 4.492 5.855 1 84.56 59 PHE B O 1
ATOM 1689 N N . PHE B 1 60 ? -6.762 3.715 3.76 1 84.94 60 PHE B N 1
ATOM 1690 C CA . PHE B 1 60 ? -8.18 3.445 3.986 1 84.94 60 PHE B CA 1
ATOM 1691 C C . PHE B 1 60 ? -8.406 1.963 4.258 1 84.94 60 PHE B C 1
ATOM 1693 O O . PHE B 1 60 ? -7.562 1.127 3.928 1 84.94 60 PHE B O 1
ATOM 1700 N N . ASN B 1 61 ? -9.516 1.766 4.855 1 85.88 61 ASN B N 1
ATOM 1701 C CA . ASN B 1 61 ? -10.008 0.4 4.992 1 85.88 61 ASN B CA 1
ATOM 1702 C C . ASN B 1 61 ? -10.852 -0.015 3.787 1 85.88 61 ASN B C 1
ATOM 1704 O O . ASN B 1 61 ? -12.055 0.235 3.75 1 85.88 61 ASN B O 1
ATOM 1708 N N . SER B 1 62 ? -10.172 -0.605 2.844 1 85.25 62 SER B N 1
ATOM 1709 C CA . SER B 1 62 ? -10.828 -0.928 1.579 1 85.25 62 SER B CA 1
ATOM 1710 C C . SER B 1 62 ? -12.047 -1.82 1.796 1 85.25 62 SER B C 1
ATOM 1712 O O . SER B 1 62 ? -13.055 -1.681 1.104 1 85.25 62 SER B O 1
ATOM 1714 N N . ALA B 1 63 ? -11.93 -2.742 2.727 1 85.38 63 ALA B N 1
ATOM 1715 C CA . ALA B 1 63 ? -13.055 -3.631 3.006 1 85.38 63 ALA B CA 1
ATOM 1716 C C . ALA B 1 63 ? -14.266 -2.844 3.508 1 85.38 63 ALA B C 1
ATOM 1718 O O . ALA B 1 63 ? -15.391 -3.094 3.082 1 85.38 63 ALA B O 1
ATOM 1719 N N . ARG B 1 64 ? -14.023 -1.935 4.379 1 84.94 64 ARG B N 1
ATOM 1720 C CA . ARG B 1 64 ? -15.102 -1.111 4.918 1 84.94 64 ARG B CA 1
ATOM 1721 C C . ARG B 1 64 ? -15.703 -0.216 3.838 1 84.94 64 ARG B C 1
ATOM 1723 O O . ARG B 1 64 ? -16.859 0.173 3.92 1 84.94 64 ARG B O 1
ATOM 1730 N N . LEU B 1 65 ? -14.906 0.092 2.879 1 85 65 LEU B N 1
ATOM 1731 C CA . LEU B 1 65 ? -15.375 0.942 1.789 1 85 65 LEU B CA 1
ATOM 1732 C C . LEU B 1 65 ? -16.047 0.111 0.701 1 85 65 LEU B C 1
ATOM 1734 O O . LEU B 1 65 ? -16.484 0.651 -0.315 1 85 65 LEU B O 1
ATOM 1738 N N . GLY B 1 66 ? -16.062 -1.216 0.878 1 84.94 66 GLY B N 1
ATOM 1739 C CA . GLY B 1 66 ? -16.797 -2.084 -0.025 1 84.94 66 GLY B CA 1
ATOM 1740 C C . GLY B 1 66 ? -15.93 -2.693 -1.109 1 84.94 66 GLY B C 1
ATOM 1741 O O . GLY B 1 66 ? -16.438 -3.221 -2.098 1 84.94 66 GLY B O 1
ATOM 1742 N N . TYR B 1 67 ? -14.703 -2.576 -0.901 1 87.88 67 TYR B N 1
ATOM 1743 C CA . TYR B 1 67 ? -13.789 -3.125 -1.902 1 87.88 67 TYR B CA 1
ATOM 1744 C C . TYR B 1 67 ? -13.281 -4.496 -1.481 1 87.88 67 TYR B C 1
ATOM 1746 O O . TYR B 1 67 ? -13.07 -4.75 -0.293 1 87.88 67 TYR B O 1
ATOM 1754 N N . ALA B 1 68 ? -13.125 -5.316 -2.43 1 90.5 68 ALA B N 1
ATOM 1755 C CA . ALA B 1 68 ? -12.445 -6.602 -2.289 1 90.5 68 ALA B CA 1
ATOM 1756 C C . ALA B 1 68 ? -11.219 -6.672 -3.188 1 90.5 68 ALA B C 1
ATOM 1758 O O . ALA B 1 68 ? -11.219 -6.141 -4.301 1 90.5 68 ALA B O 1
ATOM 1759 N N . GLY B 1 69 ? -10.227 -7.312 -2.682 1 91.31 69 GLY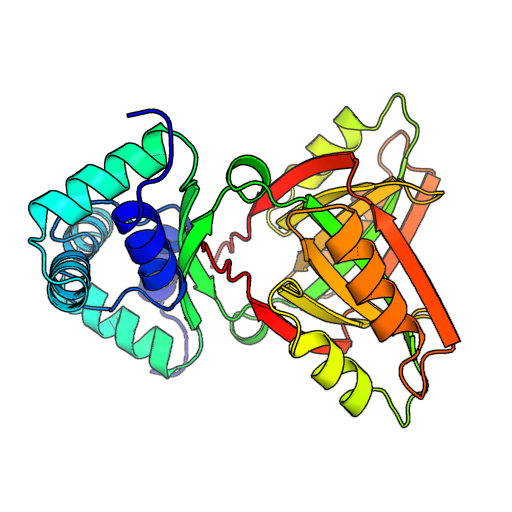 B N 1
ATOM 1760 C CA . GLY B 1 69 ? -8.977 -7.328 -3.42 1 91.31 69 GLY B CA 1
ATOM 1761 C C . GLY B 1 69 ? -8.547 -8.719 -3.84 1 91.31 69 GLY B C 1
ATOM 1762 O O . GLY B 1 69 ? -8.93 -9.711 -3.217 1 91.31 69 GLY B O 1
ATOM 1763 N N . THR B 1 70 ? -7.824 -8.82 -4.922 1 95.19 70 THR B N 1
ATOM 1764 C CA . THR B 1 70 ? -7.176 -10.039 -5.387 1 95.19 70 THR B CA 1
ATOM 1765 C C . THR B 1 70 ? -5.773 -9.742 -5.906 1 95.19 70 THR B C 1
ATOM 1767 O O . THR B 1 70 ? -5.457 -8.602 -6.234 1 95.19 70 THR B O 1
ATOM 1770 N N . LEU B 1 71 ? -4.965 -10.734 -5.84 1 96.44 71 LEU B N 1
ATOM 1771 C CA . LEU B 1 71 ? -3.658 -10.727 -6.492 1 96.44 71 LEU B CA 1
ATOM 1772 C C . LEU B 1 71 ? -3.713 -11.453 -7.828 1 96.44 71 LEU B C 1
ATOM 1774 O O . LEU B 1 71 ? -4.141 -12.609 -7.895 1 96.44 71 LEU B O 1
ATOM 1778 N N . VAL B 1 72 ? -3.246 -10.773 -8.859 1 97.75 72 VAL B N 1
ATOM 1779 C CA . VAL B 1 72 ? -3.34 -11.328 -10.203 1 97.75 72 VAL B CA 1
ATOM 1780 C C . VAL B 1 72 ? -1.939 -11.492 -10.789 1 97.75 72 VAL B C 1
ATOM 1782 O O . VAL B 1 72 ? -1.088 -10.617 -10.648 1 97.75 72 VAL B O 1
ATOM 1785 N N . ALA B 1 73 ? -1.724 -12.609 -11.398 1 97.75 73 ALA B N 1
ATOM 1786 C CA . ALA B 1 73 ? -0.486 -12.898 -12.117 1 97.75 73 ALA B CA 1
ATOM 1787 C C . ALA B 1 73 ? -0.758 -13.141 -13.602 1 97.75 73 ALA B C 1
ATOM 1789 O O . ALA B 1 73 ? -1.685 -13.875 -13.953 1 97.75 73 ALA B O 1
ATOM 1790 N N . LEU B 1 74 ? 0.039 -12.547 -14.406 1 98.5 74 LEU B N 1
ATOM 1791 C CA . LEU B 1 74 ? -0.106 -12.711 -15.844 1 98.5 74 LEU B CA 1
ATOM 1792 C C . LEU B 1 74 ? 1.153 -13.328 -16.453 1 98.5 74 LEU B C 1
ATOM 1794 O O . LEU B 1 74 ? 2.264 -13.062 -15.977 1 98.5 74 LEU B O 1
ATOM 1798 N N . GLN B 1 75 ? 0.962 -14.172 -17.359 1 98.56 75 GLN B N 1
ATOM 1799 C CA . GLN B 1 75 ? 2.021 -14.555 -18.281 1 98.56 75 GLN B CA 1
ATOM 1800 C C . GLN B 1 75 ? 2.01 -13.664 -19.531 1 98.56 75 GLN B C 1
ATOM 1802 O O . GLN B 1 75 ? 1.091 -13.742 -20.344 1 98.56 75 GLN B O 1
ATOM 1807 N N . VAL B 1 76 ? 3.039 -12.844 -19.641 1 98.5 76 VAL B N 1
ATOM 1808 C CA . VAL B 1 76 ? 3.049 -11.828 -20.672 1 98.5 76 VAL B CA 1
ATOM 1809 C C . VAL B 1 76 ? 4.281 -12 -21.562 1 98.5 76 VAL B C 1
ATOM 1811 O O . VAL B 1 76 ? 5.383 -12.234 -21.062 1 98.5 76 VAL B O 1
ATOM 1814 N N . ASP B 1 77 ? 4.043 -11.914 -22.875 1 97.81 77 ASP B N 1
ATOM 1815 C CA . ASP B 1 77 ? 5.176 -11.844 -23.797 1 97.81 77 ASP B CA 1
ATOM 1816 C C . ASP B 1 77 ? 6.066 -10.648 -23.469 1 97.81 77 ASP B C 1
ATOM 1818 O O . ASP B 1 77 ? 5.574 -9.555 -23.203 1 97.81 77 ASP B O 1
ATOM 1822 N N . GLU B 1 78 ? 7.344 -10.906 -23.609 1 95.62 78 GLU B N 1
ATOM 1823 C CA . GLU B 1 78 ? 8.305 -9.859 -23.281 1 95.62 78 GLU B CA 1
ATOM 1824 C C . GLU B 1 78 ? 8.078 -8.617 -24.141 1 95.62 78 GLU B C 1
ATOM 1826 O O . GLU B 1 78 ? 8.172 -7.492 -23.641 1 95.62 78 GLU B O 1
ATOM 1831 N N . ASP B 1 79 ? 7.742 -8.805 -25.375 1 96.75 79 ASP B N 1
ATOM 1832 C CA . ASP B 1 79 ? 7.59 -7.688 -26.312 1 96.75 79 ASP B CA 1
ATOM 1833 C C . ASP B 1 79 ? 6.316 -6.898 -26.016 1 96.75 79 ASP B C 1
ATOM 1835 O O . ASP B 1 79 ? 6.133 -5.793 -26.531 1 96.75 79 ASP B O 1
ATOM 1839 N N . HIS B 1 80 ? 5.469 -7.418 -25.188 1 97.94 80 HIS B N 1
ATOM 1840 C CA . HIS B 1 80 ? 4.215 -6.75 -24.875 1 97.94 80 HIS B CA 1
ATOM 1841 C C . HIS B 1 80 ? 4.18 -6.297 -23.422 1 97.94 80 HIS B C 1
ATOM 1843 O O . HIS B 1 80 ? 3.176 -5.75 -22.969 1 97.94 80 HIS B O 1
ATOM 1849 N N . MET B 1 81 ? 5.238 -6.473 -22.703 1 97.5 81 MET B N 1
ATOM 1850 C CA . MET B 1 81 ? 5.273 -6.234 -21.266 1 97.5 81 MET B CA 1
ATOM 1851 C C . MET B 1 81 ? 4.855 -4.805 -20.938 1 97.5 81 MET B C 1
ATOM 1853 O O . MET B 1 81 ? 3.936 -4.59 -20.141 1 97.5 81 MET B O 1
ATOM 1857 N N . GLN B 1 82 ? 5.461 -3.861 -21.594 1 96.88 82 GLN B N 1
ATOM 1858 C CA . GLN B 1 82 ? 5.184 -2.457 -21.312 1 96.88 82 GLN B CA 1
ATOM 1859 C C . GLN B 1 82 ? 3.73 -2.109 -21.625 1 96.88 82 GLN B C 1
ATOM 1861 O O . GLN B 1 82 ? 3.057 -1.446 -20.844 1 96.88 82 GLN B O 1
ATOM 1866 N N . SER B 1 83 ? 3.271 -2.541 -22.75 1 97.75 83 SER B N 1
ATOM 1867 C CA . SER B 1 83 ? 1.912 -2.207 -23.172 1 97.75 83 SER B CA 1
ATOM 1868 C C . SER B 1 83 ? 0.881 -2.84 -22.234 1 97.75 83 SER B C 1
ATOM 1870 O O . SER B 1 83 ? -0.122 -2.211 -21.891 1 97.75 83 SER B O 1
ATOM 1872 N N . VAL B 1 84 ? 1.113 -4.066 -21.844 1 98.31 84 VAL B N 1
ATOM 1873 C CA . VAL B 1 84 ? 0.192 -4.746 -20.938 1 98.31 84 VAL B CA 1
ATOM 1874 C C . VAL B 1 84 ? 0.216 -4.066 -19.562 1 98.31 84 VAL B C 1
ATOM 1876 O O . VAL B 1 84 ? -0.835 -3.811 -18.969 1 98.31 84 VAL B O 1
ATOM 1879 N N . ALA B 1 85 ? 1.412 -3.785 -19.062 1 97.75 85 ALA B N 1
ATOM 1880 C CA . ALA B 1 85 ? 1.538 -3.111 -17.766 1 97.75 85 ALA B CA 1
ATOM 1881 C C . ALA B 1 85 ? 0.795 -1.779 -17.766 1 97.75 85 ALA B C 1
ATOM 1883 O O . ALA B 1 85 ? 0.075 -1.462 -16.812 1 97.75 85 ALA B O 1
ATOM 1884 N N . GLU B 1 86 ? 0.92 -1.005 -18.844 1 96.81 86 GLU B N 1
ATOM 1885 C CA . GLU B 1 86 ? 0.264 0.294 -18.969 1 96.81 86 GLU B CA 1
ATOM 1886 C C . GLU B 1 86 ? -1.253 0.142 -19.031 1 96.81 86 GLU B C 1
ATOM 1888 O O . GLU B 1 86 ? -1.987 0.949 -18.453 1 96.81 86 GLU B O 1
ATOM 1893 N N . ALA B 1 87 ? -1.703 -0.859 -19.766 1 97.31 87 ALA B N 1
ATOM 1894 C CA . ALA B 1 87 ? -3.139 -1.121 -19.844 1 97.31 87 ALA B CA 1
ATOM 1895 C C . ALA B 1 87 ? -3.711 -1.436 -18.469 1 97.31 87 ALA B C 1
ATOM 1897 O O . ALA B 1 87 ? -4.762 -0.909 -18.094 1 97.31 87 ALA B O 1
ATOM 1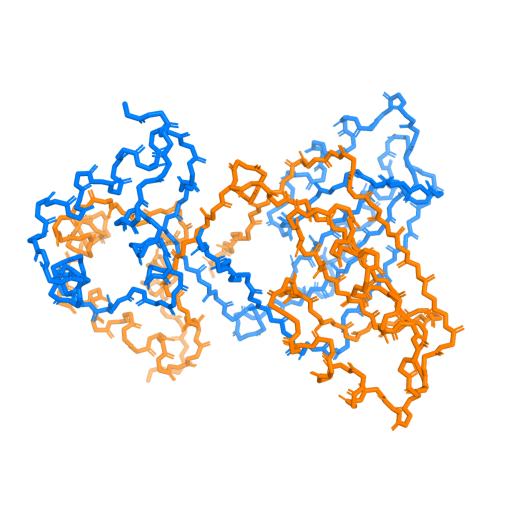898 N N . VAL B 1 88 ? -3.025 -2.312 -17.703 1 97.25 88 VAL B N 1
ATOM 1899 C CA . VAL B 1 88 ? -3.445 -2.686 -16.359 1 97.25 88 VAL B CA 1
ATOM 1900 C C . VAL B 1 88 ? -3.506 -1.443 -15.469 1 97.25 88 VAL B C 1
ATOM 1902 O O . VAL B 1 88 ? -4.449 -1.272 -14.695 1 97.25 88 VAL B O 1
ATOM 1905 N N . ASN B 1 89 ? -2.562 -0.573 -15.68 1 94.31 89 ASN B N 1
ATOM 1906 C CA . ASN B 1 89 ? -2.451 0.626 -14.859 1 94.31 89 ASN B CA 1
ATOM 1907 C C . ASN B 1 89 ? -3.633 1.567 -15.07 1 94.31 89 ASN B C 1
ATOM 1909 O O . ASN B 1 89 ? -3.863 2.477 -14.273 1 94.31 89 ASN B O 1
ATOM 1913 N N . GLN B 1 90 ? -4.359 1.426 -16.125 1 93 90 GLN B N 1
ATOM 1914 C CA . GLN B 1 90 ? -5.488 2.301 -16.422 1 93 90 GLN B CA 1
ATOM 1915 C C . GLN B 1 90 ? -6.688 1.968 -15.539 1 93 90 GLN B C 1
ATOM 1917 O O . GLN B 1 90 ? -7.605 2.779 -15.398 1 93 90 GLN B O 1
ATOM 1922 N N . TYR B 1 91 ? -6.664 0.792 -15.023 1 92.44 91 TYR B N 1
ATOM 1923 C CA . TYR B 1 91 ? -7.762 0.442 -14.133 1 92.44 91 TYR B CA 1
ATOM 1924 C C . TYR B 1 91 ? -7.555 1.058 -12.75 1 92.44 91 TYR B C 1
ATOM 1926 O O . TYR B 1 91 ? -6.516 0.854 -12.117 1 92.44 91 TYR B O 1
ATOM 1934 N N . VAL B 1 92 ? -8.516 1.72 -12.258 1 84.12 92 VAL B N 1
ATOM 1935 C CA . VAL B 1 92 ? -8.445 2.434 -10.984 1 84.12 92 VAL B CA 1
ATOM 1936 C C . VAL B 1 92 ? -8.188 1.445 -9.852 1 84.12 92 VAL B C 1
ATOM 1938 O O . VAL B 1 92 ? -7.477 1.761 -8.891 1 84.12 92 VAL B O 1
ATOM 1941 N N . GLY B 1 93 ? -8.688 0.251 -9.992 1 89.12 93 GLY B N 1
ATOM 1942 C CA . GLY B 1 93 ? -8.57 -0.74 -8.93 1 89.12 93 GLY B CA 1
ATOM 1943 C C . GLY B 1 93 ? -7.227 -1.438 -8.914 1 89.12 93 GLY B C 1
ATOM 1944 O O . GLY B 1 93 ? -6.906 -2.152 -7.957 1 89.12 93 GLY B O 1
ATOM 1945 N N . ALA B 1 94 ? -6.465 -1.215 -9.969 1 93.25 94 ALA B N 1
ATOM 1946 C CA . ALA B 1 94 ? -5.113 -1.771 -9.969 1 93.25 94 ALA B CA 1
ATOM 1947 C C . ALA B 1 94 ? -4.164 -0.908 -9.141 1 93.25 94 ALA B C 1
ATOM 1949 O O . ALA B 1 94 ? -3.938 0.26 -9.461 1 93.25 94 ALA B O 1
ATOM 1950 N N . THR B 1 95 ? -3.561 -1.47 -8.102 1 88 95 THR B N 1
ATOM 1951 C CA . THR B 1 95 ? -2.854 -0.623 -7.148 1 88 95 THR B CA 1
ATOM 1952 C C . THR B 1 95 ? -1.361 -0.941 -7.145 1 88 95 THR B C 1
ATOM 1954 O O . THR B 1 95 ? -0.535 -0.066 -6.875 1 88 95 THR B O 1
ATOM 1957 N N . HIS B 1 96 ? -0.98 -2.092 -7.23 1 90.94 96 HIS B N 1
ATOM 1958 C CA . HIS B 1 96 ? 0.394 -2.568 -7.348 1 90.94 96 HIS B CA 1
ATOM 1959 C C . HIS B 1 96 ? 0.602 -3.336 -8.648 1 90.94 96 HIS B C 1
ATOM 1961 O O . HIS B 1 96 ? -0.238 -4.152 -9.031 1 90.94 96 HIS B O 1
ATOM 1967 N N . ASN B 1 97 ? 1.604 -2.943 -9.375 1 95.44 97 ASN B N 1
ATOM 1968 C CA . ASN B 1 97 ? 1.899 -3.576 -10.656 1 95.44 97 ASN B CA 1
ATOM 1969 C C . ASN B 1 97 ? 3.4 -3.754 -10.859 1 95.44 97 ASN B C 1
ATOM 1971 O O . ASN B 1 97 ? 4.125 -2.775 -11.047 1 95.44 97 ASN B O 1
ATOM 1975 N N . TYR B 1 98 ? 3.787 -5 -10.859 1 95.75 98 TYR B N 1
ATOM 1976 C CA . TYR B 1 98 ? 5.211 -5.312 -10.852 1 95.75 98 TYR B CA 1
ATOM 1977 C C . TYR B 1 98 ? 5.535 -6.395 -11.875 1 95.75 98 TYR B C 1
ATOM 1979 O O . TYR B 1 98 ? 4.789 -7.367 -12.016 1 95.75 98 TYR B O 1
ATOM 1987 N N . GLU B 1 99 ? 6.594 -6.156 -12.586 1 96.94 99 GLU B N 1
ATOM 1988 C CA . GLU B 1 99 ? 7.238 -7.25 -13.305 1 96.94 99 GLU B CA 1
ATOM 1989 C C . GLU B 1 99 ? 8.117 -8.086 -12.367 1 96.94 99 GLU B C 1
ATOM 1991 O O . GLU B 1 99 ? 8.875 -7.531 -11.57 1 96.94 99 GLU B O 1
ATOM 1996 N N . ARG B 1 100 ? 7.949 -9.336 -12.422 1 95.88 100 ARG B N 1
ATOM 1997 C CA . ARG B 1 100 ? 8.695 -10.227 -11.547 1 95.88 100 ARG B CA 1
ATOM 1998 C C . ARG B 1 100 ? 9.289 -11.398 -12.32 1 95.88 100 ARG B C 1
ATOM 2000 O O . ARG B 1 100 ? 8.945 -11.609 -13.492 1 95.88 100 ARG B O 1
ATOM 2007 N N . GLU B 1 101 ? 10.164 -12.07 -11.602 1 91.81 101 GLU B N 1
ATOM 2008 C CA . GLU B 1 101 ? 10.75 -13.273 -12.172 1 91.81 101 GLU B CA 1
ATOM 2009 C C . GLU B 1 101 ? 9.758 -14.43 -12.188 1 91.81 101 GLU B C 1
ATOM 2011 O O . GLU B 1 101 ? 8.844 -14.477 -11.352 1 91.81 101 GLU B O 1
ATOM 2016 N N . GLY B 1 102 ? 10.008 -15.367 -13.25 1 91.06 102 GLY B N 1
ATOM 2017 C CA . GLY B 1 102 ? 9.188 -16.562 -13.281 1 91.06 102 GLY B CA 1
ATOM 2018 C C . GLY B 1 102 ? 8.297 -16.641 -14.508 1 91.06 102 GLY B C 1
ATOM 2019 O O . GLY B 1 102 ? 8.32 -15.758 -15.359 1 91.06 102 GLY B O 1
ATOM 2020 N N . GLU B 1 103 ? 7.535 -17.812 -14.555 1 92.81 103 GLU B N 1
ATOM 2021 C CA . GLU B 1 103 ? 6.609 -18.062 -15.648 1 92.81 103 GLU B CA 1
ATOM 2022 C C . GLU B 1 103 ? 5.535 -16.969 -15.727 1 92.81 103 GLU B C 1
ATOM 2024 O O . GLU B 1 103 ? 5.254 -16.438 -16.797 1 92.81 103 GLU B O 1
ATOM 2029 N N . TYR B 1 104 ? 4.938 -16.719 -14.602 1 96.56 104 TYR B N 1
ATOM 2030 C CA . TYR B 1 104 ? 4.109 -15.523 -14.477 1 96.56 104 TYR B CA 1
ATOM 2031 C C . TYR B 1 104 ? 4.961 -14.297 -14.156 1 96.56 104 TYR B C 1
ATOM 2033 O O . TYR B 1 104 ? 5.586 -14.234 -13.094 1 96.56 104 TYR B O 1
ATOM 2041 N N . ASN B 1 105 ? 4.898 -13.344 -15.078 1 97.56 105 ASN B N 1
ATOM 2042 C CA . ASN B 1 105 ? 5.957 -12.344 -15 1 97.56 105 ASN B CA 1
ATOM 2043 C C . ASN B 1 105 ? 5.387 -10.945 -14.781 1 97.56 105 ASN B C 1
ATOM 2045 O O . ASN B 1 105 ? 6.141 -9.977 -14.688 1 97.56 105 ASN B O 1
ATOM 2049 N N . LEU B 1 106 ? 4.129 -10.727 -14.68 1 98.38 106 LEU B N 1
ATOM 2050 C CA . LEU B 1 106 ? 3.496 -9.461 -14.32 1 98.38 106 LEU B CA 1
ATOM 2051 C C . LEU B 1 106 ? 2.439 -9.672 -13.242 1 98.38 106 LEU B C 1
ATOM 2053 O O . LEU B 1 106 ? 1.507 -10.453 -13.422 1 98.38 106 LEU B O 1
ATOM 2057 N N . TRP B 1 107 ? 2.584 -8.953 -12.188 1 97.69 107 TRP B N 1
ATOM 2058 C CA . TRP B 1 107 ? 1.751 -9.141 -11.008 1 97.69 107 TRP B CA 1
ATOM 2059 C C . TRP B 1 107 ? 1.113 -7.824 -10.57 1 97.69 107 TRP B C 1
ATOM 2061 O O . TRP B 1 107 ? 1.779 -6.789 -10.531 1 97.69 107 TRP B O 1
ATOM 2071 N N . PHE B 1 108 ? -0.163 -7.855 -10.258 1 96.69 108 PHE B N 1
ATOM 2072 C CA . PHE B 1 108 ? -0.813 -6.652 -9.75 1 96.69 108 PHE B CA 1
ATOM 2073 C C . PHE B 1 108 ? -1.93 -7.016 -8.773 1 96.69 108 PHE B C 1
ATOM 2075 O O . PHE B 1 108 ? -2.449 -8.133 -8.805 1 96.69 108 PHE B O 1
ATOM 2082 N N . THR B 1 109 ? -2.156 -6.121 -7.883 1 94.62 109 THR B N 1
ATOM 2083 C CA . THR B 1 109 ? -3.328 -6.219 -7.02 1 94.62 109 THR B CA 1
ATOM 2084 C C . THR B 1 109 ? -4.504 -5.453 -7.617 1 94.62 109 THR B C 1
ATOM 2086 O O . THR B 1 109 ? -4.328 -4.359 -8.164 1 94.62 109 THR B O 1
ATOM 2089 N N . LEU B 1 110 ? -5.68 -6.039 -7.504 1 95.12 110 LEU B N 1
ATOM 2090 C CA . LEU B 1 110 ? -6.891 -5.434 -8.047 1 95.12 110 LEU B CA 1
ATOM 2091 C C . LEU B 1 110 ? -7.961 -5.301 -6.973 1 95.12 110 LEU B C 1
ATOM 2093 O O . LEU B 1 110 ? -8.344 -6.289 -6.344 1 95.12 110 LEU B O 1
ATOM 2097 N N . LEU B 1 111 ? -8.391 -4.109 -6.773 1 92.75 111 LEU B N 1
ATOM 2098 C CA . LEU B 1 111 ? -9.5 -3.816 -5.867 1 92.75 111 LEU B CA 1
ATOM 2099 C C . LEU B 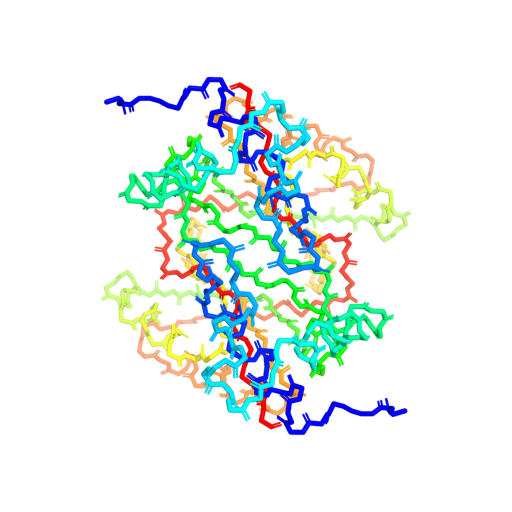1 111 ? -10.773 -3.5 -6.645 1 92.75 111 LEU B C 1
ATOM 2101 O O . LEU B 1 111 ? -10.75 -2.682 -7.57 1 92.75 111 LEU B O 1
ATOM 2105 N N . THR B 1 112 ? -11.812 -4.156 -6.32 1 93.19 112 THR B N 1
ATOM 2106 C CA . THR B 1 112 ? -13.102 -3.908 -6.969 1 93.19 112 THR B CA 1
ATOM 2107 C C . THR B 1 112 ? -14.227 -3.873 -5.938 1 93.19 112 THR B C 1
ATOM 2109 O O . THR B 1 112 ? -14.07 -4.383 -4.824 1 93.19 112 THR B O 1
ATOM 2112 N N . GLN B 1 113 ? -15.375 -3.316 -6.352 1 91.06 113 GLN B N 1
ATOM 2113 C CA . GLN B 1 113 ? -16.5 -3.164 -5.43 1 91.06 113 GLN B CA 1
ATOM 2114 C C . GLN B 1 113 ? -17.469 -4.328 -5.559 1 91.06 113 GLN B C 1
ATOM 2116 O O . GLN B 1 113 ? -18.297 -4.551 -4.676 1 91.06 113 GLN B O 1
ATOM 2121 N N . THR B 1 114 ? -17.438 -5.004 -6.727 1 93.69 114 THR B N 1
ATOM 2122 C CA . THR B 1 114 ? -18.312 -6.141 -6.953 1 93.69 114 THR B CA 1
ATOM 2123 C C . THR B 1 114 ? -17.594 -7.262 -7.684 1 93.69 114 THR B C 1
ATOM 2125 O O . THR B 1 114 ? -16.641 -7.008 -8.438 1 93.69 114 THR B O 1
ATOM 2128 N N . PRO B 1 115 ? -18.062 -8.461 -7.422 1 95.06 115 PRO B N 1
ATOM 2129 C CA . PRO B 1 115 ? -17.484 -9.578 -8.172 1 95.06 115 PRO B CA 1
ATOM 2130 C C . PRO B 1 115 ? -17.625 -9.414 -9.68 1 95.06 115 PRO B C 1
ATOM 2132 O O . PRO B 1 115 ? -16.734 -9.828 -10.438 1 95.06 115 PRO B O 1
ATOM 2135 N N . GLU B 1 116 ? -18.688 -8.805 -10.102 1 96.94 116 GLU B N 1
ATOM 2136 C CA . GLU B 1 116 ? -18.922 -8.594 -11.523 1 96.94 116 GLU B CA 1
ATOM 2137 C C . GLU B 1 116 ? -17.875 -7.648 -12.117 1 96.94 116 GLU B C 1
ATOM 2139 O O . GLU B 1 116 ? -17.375 -7.883 -13.219 1 96.94 116 GLU B O 1
ATOM 2144 N N . GLN B 1 117 ? -17.578 -6.598 -11.383 1 96.25 117 GLN B N 1
ATOM 2145 C CA . GLN B 1 117 ? -16.547 -5.672 -11.836 1 96.25 117 GLN B CA 1
ATOM 2146 C C . GLN B 1 117 ? -15.203 -6.371 -11.969 1 96.25 117 GLN B C 1
ATOM 2148 O O . GLN B 1 117 ? -14.477 -6.164 -12.945 1 96.25 117 GLN B O 1
ATOM 2153 N N . GLU B 1 118 ? -14.891 -7.184 -10.977 1 96.69 118 GLU B N 1
ATOM 2154 C CA . GLU B 1 118 ? -13.648 -7.949 -11.016 1 96.69 118 GLU B CA 1
ATOM 2155 C C . GLU B 1 118 ? -13.594 -8.852 -12.25 1 96.69 118 GLU B C 1
ATOM 2157 O O . GLU B 1 118 ? -12.609 -8.844 -12.984 1 96.69 118 GLU B O 1
ATOM 2162 N N . ARG B 1 119 ? -14.641 -9.586 -12.445 1 97.38 119 ARG B N 1
ATOM 2163 C CA . ARG B 1 119 ? -14.711 -10.516 -13.57 1 97.38 119 ARG B CA 1
ATOM 2164 C C . ARG B 1 119 ? -14.539 -9.781 -14.898 1 97.38 119 ARG B C 1
ATOM 2166 O O . ARG B 1 119 ? -13.828 -10.258 -15.781 1 97.38 119 ARG B O 1
ATOM 2173 N N . THR B 1 120 ? -15.188 -8.664 -15.023 1 97.81 120 THR B N 1
ATOM 2174 C CA . THR B 1 120 ? -15.117 -7.879 -16.25 1 97.81 120 THR B CA 1
ATOM 2175 C C . THR B 1 120 ? -13.688 -7.418 -16.516 1 97.81 120 THR B C 1
ATOM 2177 O O . THR B 1 120 ? -13.164 -7.605 -17.625 1 97.81 120 THR B O 1
ATOM 2180 N N . ILE B 1 121 ? -13.07 -6.859 -15.5 1 97.69 121 ILE B N 1
ATOM 2181 C CA . ILE B 1 121 ? -11.711 -6.359 -15.648 1 97.69 121 ILE B CA 1
ATOM 2182 C C . ILE B 1 121 ? -10.773 -7.512 -16 1 97.69 121 ILE B C 1
ATOM 2184 O O . ILE B 1 121 ? -9.945 -7.395 -16.906 1 97.69 121 ILE B O 1
ATOM 2188 N N . LEU B 1 122 ? -10.922 -8.641 -15.297 1 98.12 122 LEU B N 1
ATOM 2189 C CA . LEU B 1 122 ? -10.031 -9.773 -15.523 1 98.12 122 LEU B CA 1
ATOM 2190 C C . LEU B 1 122 ? -10.234 -10.352 -16.922 1 98.12 122 LEU B C 1
ATOM 2192 O O . LEU B 1 122 ? -9.273 -10.82 -17.547 1 98.12 122 LEU B O 1
ATOM 2196 N N . ARG B 1 123 ? -11.469 -10.359 -17.359 1 98.12 123 ARG B N 1
ATOM 2197 C CA . ARG B 1 123 ? -11.742 -10.805 -18.719 1 98.12 123 ARG B CA 1
ATOM 2198 C C . ARG B 1 123 ? -11.031 -9.914 -19.734 1 98.12 123 ARG B C 1
ATOM 2200 O O . ARG B 1 123 ? -10.422 -10.406 -20.688 1 98.12 123 ARG B O 1
ATOM 2207 N N . GLU B 1 124 ? -11.117 -8.648 -19.547 1 98.25 124 GLU B N 1
ATOM 2208 C CA . GLU B 1 124 ? -10.477 -7.688 -20.438 1 98.25 124 GLU B CA 1
ATOM 2209 C C . GLU B 1 124 ? -8.961 -7.852 -20.422 1 98.25 124 GLU B C 1
ATOM 2211 O O . GLU B 1 124 ? -8.32 -7.836 -21.469 1 98.25 124 GLU B O 1
ATOM 2216 N N . VAL B 1 125 ? -8.43 -7.98 -19.234 1 98.31 125 VAL B N 1
ATOM 2217 C CA . VAL B 1 125 ? -6.98 -8.109 -19.078 1 98.31 125 VAL B CA 1
ATOM 2218 C C . VAL B 1 125 ? -6.504 -9.398 -19.75 1 98.31 125 VAL B C 1
ATOM 2220 O O . VAL B 1 125 ? -5.473 -9.406 -20.422 1 98.31 125 VAL B O 1
ATOM 2223 N N . ARG B 1 126 ? -7.262 -10.445 -19.531 1 98.12 126 ARG B N 1
ATOM 2224 C CA . ARG B 1 126 ? -6.922 -11.742 -20.125 1 98.12 126 ARG B CA 1
ATOM 2225 C C . ARG B 1 126 ? -6.879 -11.656 -21.641 1 98.12 126 ARG B C 1
ATOM 2227 O O . ARG B 1 126 ? -6.094 -12.359 -22.281 1 98.12 126 ARG B O 1
ATOM 2234 N N . ALA B 1 127 ? -7.621 -10.797 -22.219 1 98.12 127 ALA B N 1
ATOM 2235 C CA . ALA B 1 127 ? -7.777 -10.703 -23.672 1 98.12 127 ALA B CA 1
ATOM 2236 C C . ALA B 1 127 ? -6.73 -9.766 -24.266 1 98.12 127 ALA B C 1
ATOM 2238 O O . ALA B 1 127 ? -6.633 -9.641 -25.5 1 98.12 127 ALA B O 1
ATOM 2239 N N . LEU B 1 128 ? -5.996 -9.109 -23.469 1 98.19 128 LEU B N 1
ATOM 2240 C CA . LEU B 1 128 ? -4.992 -8.188 -23.984 1 98.19 128 LEU B CA 1
ATOM 2241 C C . LEU B 1 128 ? -3.975 -8.922 -24.844 1 98.19 128 LEU B C 1
ATOM 2243 O O . LEU B 1 128 ? -3.572 -10.039 -24.531 1 98.19 128 LEU B O 1
ATOM 2247 N N . PRO B 1 129 ? -3.527 -8.312 -25.938 1 98.12 129 PRO B N 1
ATOM 2248 C CA . PRO B 1 129 ? -2.438 -8.906 -26.719 1 98.12 129 PRO B CA 1
ATOM 2249 C C . PRO B 1 129 ? -1.202 -9.203 -25.875 1 98.12 129 PRO B C 1
ATOM 2251 O O . PRO B 1 129 ? -0.803 -8.383 -25.047 1 98.12 129 PRO B O 1
ATOM 2254 N N . GLY B 1 130 ? -0.675 -10.398 -26.031 1 98.25 130 GLY B N 1
ATOM 2255 C CA . GLY B 1 130 ? 0.552 -10.758 -25.344 1 98.25 130 GLY B CA 1
ATOM 2256 C C . GLY B 1 130 ? 0.309 -11.492 -24.047 1 98.25 130 GLY B C 1
ATOM 2257 O O . GLY B 1 130 ? 1.249 -11.992 -23.422 1 98.25 130 GLY B O 1
ATOM 2258 N N . VAL B 1 131 ? -0.918 -11.523 -23.594 1 98.56 131 VAL B N 1
ATOM 2259 C CA . VAL B 1 131 ? -1.249 -12.242 -22.375 1 98.56 131 VAL B CA 1
ATOM 2260 C C . VAL B 1 131 ? -1.621 -13.688 -22.703 1 98.56 131 VAL B C 1
ATOM 2262 O O . VAL B 1 131 ? -2.549 -13.93 -23.484 1 98.56 131 VAL B O 1
ATOM 2265 N N . HIS B 1 132 ? -0.953 -14.617 -22.062 1 98.19 132 HIS B N 1
ATOM 2266 C CA . HIS B 1 132 ? -1.137 -16.016 -22.406 1 98.19 132 HIS B CA 1
ATOM 2267 C C . HIS B 1 132 ? -1.688 -16.812 -21.219 1 98.19 132 HIS B C 1
ATOM 2269 O O . HIS B 1 132 ? -2.115 -17.953 -21.375 1 98.19 132 HIS B O 1
ATOM 2275 N N . GLY B 1 133 ? -1.615 -16.266 -20.125 1 97.81 133 GLY B N 1
ATOM 2276 C CA . GLY B 1 133 ? -2.07 -16.906 -18.906 1 97.81 133 GLY B CA 1
ATOM 2277 C C . GLY B 1 133 ? -2.398 -15.922 -17.797 1 97.81 133 GLY B C 1
ATOM 2278 O O . GLY B 1 133 ? -1.896 -14.797 -17.797 1 97.81 133 GLY B O 1
ATOM 2279 N N . MET B 1 134 ? -3.227 -16.359 -16.922 1 97.69 134 MET B N 1
ATOM 2280 C CA . MET B 1 134 ? -3.627 -15.531 -15.797 1 97.69 134 MET B CA 1
ATOM 2281 C C . MET B 1 134 ? -3.969 -16.375 -14.586 1 97.69 134 MET B C 1
ATOM 2283 O O . MET B 1 134 ? -4.609 -17.422 -14.711 1 97.69 134 MET B O 1
ATOM 2287 N N . MET B 1 135 ? -3.475 -15.984 -13.516 1 96.19 135 MET B N 1
ATOM 2288 C CA . MET B 1 135 ? -3.863 -16.531 -12.219 1 96.19 135 MET B CA 1
ATOM 2289 C C . MET B 1 135 ? -4.535 -15.461 -11.359 1 96.19 135 MET B C 1
ATOM 2291 O O . MET B 1 135 ? -4.074 -14.32 -11.305 1 96.19 135 MET B O 1
ATOM 2295 N N . ASN B 1 136 ? -5.625 -15.836 -10.859 1 96.5 136 ASN B N 1
ATOM 2296 C CA . ASN B 1 136 ? -6.359 -14.984 -9.93 1 96.5 136 ASN B CA 1
ATOM 2297 C C . ASN B 1 136 ? -6.352 -15.562 -8.516 1 96.5 136 ASN B C 1
ATOM 2299 O O . ASN B 1 136 ? -6.988 -16.578 -8.258 1 96.5 136 ASN B O 1
ATOM 2303 N N . LEU B 1 137 ? -5.691 -14.891 -7.641 1 95.81 137 LEU B N 1
ATOM 2304 C CA . LEU B 1 137 ? -5.512 -15.375 -6.277 1 95.81 137 LEU B CA 1
ATOM 2305 C C . LEU B 1 137 ? -6.316 -14.531 -5.293 1 95.81 137 LEU B C 1
ATOM 2307 O O . LEU B 1 137 ? -5.785 -13.594 -4.699 1 95.81 137 LEU B O 1
ATOM 2311 N N . LYS B 1 138 ? -7.48 -14.969 -5.066 1 94.44 138 LYS B N 1
ATOM 2312 C CA . LYS B 1 138 ? -8.414 -14.227 -4.227 1 94.44 138 LYS B CA 1
ATOM 2313 C C . LYS B 1 138 ? -7.941 -14.188 -2.775 1 94.44 138 LYS B C 1
ATOM 2315 O O . LYS B 1 138 ? -7.457 -15.195 -2.252 1 94.44 138 LYS B O 1
ATOM 2320 N N . SER B 1 139 ? -8.094 -13.023 -2.229 1 92.5 139 SER B N 1
ATOM 2321 C CA . SER B 1 139 ? -7.738 -12.883 -0.819 1 92.5 139 SER B CA 1
ATOM 2322 C C . SER B 1 139 ? -8.797 -13.516 0.082 1 92.5 139 SER B C 1
ATOM 2324 O O . SER B 1 139 ? -9.992 -13.328 -0.134 1 92.5 139 SER B O 1
ATOM 2326 N N . ARG B 1 140 ? -8.336 -14.32 1.014 1 89.94 140 ARG B N 1
ATOM 2327 C CA . ARG B 1 140 ? -9.25 -14.938 1.975 1 89.94 140 ARG B CA 1
ATOM 2328 C C . ARG B 1 140 ? -9.203 -14.211 3.316 1 89.94 140 ARG B C 1
ATOM 2330 O O . ARG B 1 140 ? -10.227 -14.055 3.98 1 89.94 140 ARG B O 1
ATOM 2337 N N . LYS B 1 141 ? -8.078 -13.867 3.697 1 90.44 141 LYS B N 1
ATOM 2338 C CA . LYS B 1 141 ? -7.859 -13.227 4.992 1 90.44 141 LYS B CA 1
ATOM 2339 C C . LYS B 1 141 ? -6.645 -12.305 4.953 1 90.44 141 LYS B C 1
ATOM 2341 O O . LYS B 1 141 ? -5.602 -12.664 4.398 1 90.44 141 LYS B O 1
ATOM 2346 N N . LYS B 1 142 ? -6.895 -11.18 5.492 1 88.56 142 LYS B N 1
ATOM 2347 C CA . LYS B 1 142 ? -5.824 -10.195 5.582 1 88.56 142 LYS B CA 1
ATOM 2348 C C . LYS B 1 142 ? -5.168 -10.219 6.961 1 88.56 142 LYS B C 1
ATOM 2350 O O . LYS B 1 142 ? -5.852 -10.133 7.98 1 88.56 142 LYS B O 1
ATOM 2355 N N . TYR B 1 143 ? -3.844 -10.352 7.004 1 88.94 143 TYR B N 1
ATOM 2356 C CA . TYR B 1 143 ? -3.123 -10.375 8.273 1 88.94 143 TYR B CA 1
ATOM 2357 C C . TYR B 1 143 ? -2.373 -9.07 8.492 1 88.94 143 TYR B C 1
ATOM 2359 O O . TYR B 1 143 ? -2.129 -8.672 9.641 1 88.94 143 TYR B O 1
ATOM 2367 N N . LYS B 1 144 ? -1.931 -8.422 7.445 1 82.12 144 LYS B N 1
ATOM 2368 C CA . LYS B 1 144 ? -1.183 -7.172 7.559 1 82.12 144 LYS B CA 1
ATOM 2369 C C . LYS B 1 144 ? -1.282 -6.355 6.273 1 82.12 144 LYS B C 1
ATOM 2371 O O . LYS B 1 144 ? -1.222 -6.906 5.172 1 82.12 144 LYS B O 1
ATOM 2376 N N . ILE B 1 145 ? -1.627 -5.066 6.555 1 75.19 145 ILE B N 1
ATOM 2377 C CA . ILE B 1 145 ? -1.483 -4.109 5.465 1 75.19 145 ILE B CA 1
ATOM 2378 C C . ILE B 1 145 ? -0.782 -2.852 5.973 1 75.19 145 ILE B C 1
ATOM 2380 O O . ILE B 1 145 ? -1.418 -1.973 6.559 1 75.19 145 ILE B O 1
ATOM 2384 N N . ASN B 1 146 ? 0.471 -2.861 5.93 1 68.88 146 ASN B N 1
ATOM 2385 C CA . ASN B 1 146 ? 1.248 -1.715 6.391 1 68.88 146 ASN B CA 1
ATOM 2386 C C . ASN B 1 146 ? 2.678 -1.755 5.855 1 68.88 146 ASN B C 1
ATOM 2388 O O . ASN B 1 146 ? 3.297 -2.818 5.812 1 68.88 146 ASN B O 1
ATOM 2392 N N . VAL B 1 147 ? 2.967 -0.651 5.305 1 61.09 147 VAL B N 1
ATOM 2393 C CA . VAL B 1 147 ? 4.363 -0.511 4.906 1 61.09 147 VAL B CA 1
ATOM 2394 C C . VAL B 1 147 ? 5.07 0.48 5.828 1 61.09 147 VAL B C 1
ATOM 2396 O O . VAL B 1 147 ? 4.703 1.657 5.883 1 61.09 147 VAL B O 1
ATOM 2399 N N . GLN B 1 148 ? 5.855 0.018 6.781 1 67.69 148 GLN B N 1
ATOM 2400 C CA . GLN B 1 148 ? 6.652 0.885 7.641 1 67.69 148 GLN B CA 1
ATOM 2401 C C . GLN B 1 148 ? 8.141 0.61 7.473 1 67.69 148 GLN B C 1
ATOM 2403 O O . GLN B 1 148 ? 8.562 -0.547 7.387 1 67.69 148 GLN B O 1
ATOM 2408 N N . PHE B 1 149 ? 8.844 1.686 7.219 1 69.81 149 PHE B N 1
ATOM 2409 C CA . PHE B 1 149 ? 10.289 1.585 7.125 1 69.81 149 PHE B CA 1
ATOM 2410 C C . PHE B 1 149 ? 10.953 2.076 8.414 1 69.81 149 PHE B C 1
ATOM 2412 O O . PHE B 1 149 ? 10.461 3.008 9.047 1 69.81 149 PHE B O 1
ATOM 2419 N N . LYS B 1 150 ? 11.805 1.207 8.914 1 69 150 LYS B N 1
ATOM 2420 C CA . LYS B 1 150 ? 12.625 1.723 10 1 69 150 LYS B CA 1
ATOM 2421 C C . LYS B 1 150 ? 13.953 2.268 9.477 1 69 150 LYS B C 1
ATOM 2423 O O . LYS B 1 150 ? 14.852 1.497 9.133 1 69 150 LYS B O 1
ATOM 2428 N N . LEU B 1 151 ? 13.945 3.619 9.312 1 69.06 151 LEU B N 1
ATOM 2429 C CA . LEU B 1 151 ? 15.164 4.254 8.836 1 69.06 151 LEU B CA 1
ATOM 2430 C C . LEU B 1 151 ? 16.172 4.43 9.977 1 69.06 151 LEU B C 1
ATOM 2432 O O . LEU B 1 151 ? 15.828 4.98 11.023 1 69.06 151 LEU B O 1
ATOM 2436 N N . ARG B 1 152 ? 17.203 3.553 10.07 1 64.81 152 ARG B N 1
ATOM 2437 C CA . ARG B 1 152 ? 18.25 3.631 11.078 1 64.81 152 ARG B CA 1
ATOM 2438 C C . ARG B 1 152 ? 19.406 4.508 10.594 1 64.81 152 ARG B C 1
ATOM 2440 O O . ARG B 1 152 ? 19.672 4.586 9.398 1 64.81 152 ARG B O 1
#

Foldseek 3Di:
DLDQDPLNLVLQQVLQPDQDDDDQSLQVSCVVSVHGSVVSVVSVVVCCVSPVDVDDDDDDDLVVVQKFKKKKFWQFDPVCVVVLQVVLVPDPQWDDWAADDDRGGIMTMGIDNDPVVVVVSVVVSCPDPGTDDMDIGGDDDDDDDGDHDNDD/DLDQDPLNLVLQQVLQPDQDDDDQSLQVSCVVSVHGSVVSVVSVVVCCVSPVDVDDDDDDDLVVVQKFKKKKFWQFDPVCVVVLQVVLVPDPQWDDWAADDDRGGIMTMGIDNDPVVVVVSVVVSCPDPGTDDMDIGGDDDDDDDGDHDNDD

Secondary structure (DSSP, 8-state):
--S--HHHHHHHHHHHH----SS-HHHHHHHHHTS-HHHHHHHHHHHHHTTSEEEEEEEE-TTTTT-EEEEEEEEE-GGGHHHHHHHHHTSTTE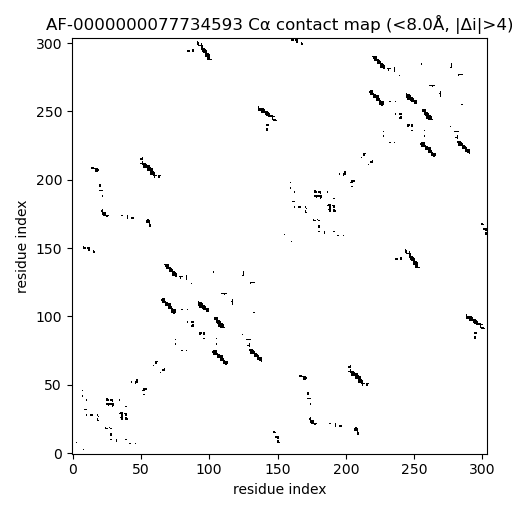EEEEEESSSS-EEEEEEESSHHHHHHHHHHHHTSTTEEEEEEEEEEEEEEE-------/--S--HHHHHHHHHHHH----SS-HHHHHHHHHTS-HHHHHHHHHHHHHTTSEEEEEEEE-TTTTT-EEEEEEEEE-GGGHHHHHHHHHTSTTEEEEEEESSSS-EEEEEEESSHHHHHHHHHHHHTSTTEEEEEEEEEEEEEEE-------

InterPro domains:
  IPR036388 Winged helix-like DNA-binding domain superfamily [G3DSA:1.10.10.10] (6-57)
  IPR036390 Winged helix DNA-binding domain superfamily [SSF46785] (3-67)
  IPR040523 Siroheme decarboxylase , AsnC-like ligand binding domain [PF17805] (64-144)
  IPR050684 Transcriptional regulator Lrp/AsnC/Siroheme decarboxylase [PTHR43413] (1-140)
  IPR053429 Siroheme decarboxylase AHBA-like [NF040708] (8-150)
  IPR053953 Siroheme decarboxylase NirL-like, HTH domain [PF22451] (8-54)

Organism: NCBI:txid416586